Protein AF-A0A7S2HX31-F1 (afdb_monomer_lite)

Organism: NCBI:txid374047

Foldseek 3Di:
DPPPPLFALLLVQLVLDDLCPAQVVVVVVDDDDPPPPPPPPDPPDDDDDDDDDDDPDPDPPPPDPLRAFSHHQLEKEFEDEDPDPPDDAAAWHWEDADDPPPPCPVPPPDDDDDPDPPPPVVVLPPPPPPPPVVVVVVVVPPPPDPDPDDPLRYPVSRVPDGQKMKHLDPVSVPDDPVVSSVVVRHYIYTYDYLLCLQPVGPHDDDDPVSVVSSVVCVVVDSVVSVVVCQQQNRAGSVNATGWMKMAGPVVRDIDTDGRVVSVVVVVCVPDPVSVVVVVVVVVVVVVVVVVVVVVVVVVVVVCCVVV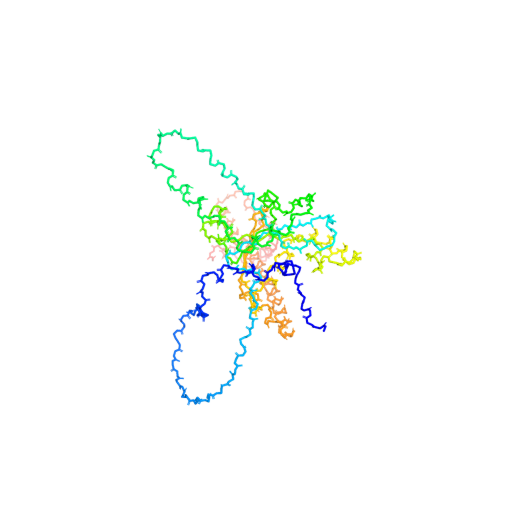VLVVVVLVLVVCVVVVPPPSDCVVVCVVPVVVVVVVVVCVVVPPDDPPVSNPD

Radius of gyration: 36.24 Å; chains: 1; bounding box: 104×67×98 Å

Secondary structure (DSSP, 8-state):
--------HHHHHHHTS-TTTTTHHHHHHT--S---------------------------------PPPSS-TTEEEEEEEE-TT---S---EEE-------------------TTSSTTHHHHHHS-----TTTHHHHTS--S------GGGSHHHHHS--SEEEESSGGGGG--HHHHHHTT-EEEEEEEEHHHHHHS-S-S---HHHHHHHHHHHHH-HHHHHHHHHHHHS--TTS----EEEEETTT--EEEE-HHHHHHHHGGGS-HHHHHHHHHHHHHHHHHHHHHHHHHHHHHHHHHHHHHHHHHHHHHHHHHHTT-TT--HHHHHHHTHHHHHHHHHHHHHT-S-TTTTS--

Structure (mmCIF, N/CA/C/O backbone):
data_AF-A0A7S2HX31-F1
#
_entry.id   AF-A0A7S2HX31-F1
#
loop_
_atom_site.group_PDB
_atom_site.id
_atom_site.type_symbol
_atom_site.label_atom_id
_atom_site.label_alt_id
_atom_site.label_comp_id
_atom_site.label_asym_id
_atom_site.label_entity_id
_atom_site.label_seq_id
_atom_site.pdbx_PDB_ins_code
_atom_site.Cartn_x
_atom_site.Cartn_y
_atom_site.Cartn_z
_atom_site.occupancy
_atom_site.B_iso_or_equiv
_atom_site.auth_seq_id
_atom_site.auth_comp_id
_atom_site.auth_asym_id
_atom_site.auth_atom_id
_atom_site.pdbx_PDB_model_num
ATOM 1 N N . GLU A 1 1 ? 11.327 -3.086 30.729 1.00 47.78 1 GLU A N 1
ATOM 2 C CA . GLU A 1 1 ? 11.143 -1.864 29.913 1.00 47.78 1 GLU A CA 1
ATOM 3 C C . GLU A 1 1 ? 11.807 -1.973 28.530 1.00 47.78 1 GLU A C 1
ATOM 5 O O . GLU A 1 1 ? 11.974 -0.957 27.875 1.00 47.78 1 GLU A O 1
ATOM 10 N N . GLU A 1 2 ? 12.155 -3.176 28.047 1.00 44.97 2 GLU A N 1
ATOM 11 C CA . GLU A 1 2 ? 12.997 -3.339 26.841 1.00 44.97 2 GLU A CA 1
ATOM 12 C C . GLU A 1 2 ? 12.364 -4.195 25.726 1.00 44.97 2 GLU A C 1
ATOM 14 O O . GLU A 1 2 ? 13.037 -4.553 24.769 1.00 44.97 2 GLU A O 1
ATOM 19 N N . GLU A 1 3 ? 11.057 -4.459 25.801 1.00 46.59 3 GLU A N 1
ATOM 20 C CA . GLU A 1 3 ? 10.283 -5.122 24.737 1.00 46.59 3 GLU A CA 1
ATOM 21 C C . GLU A 1 3 ? 8.959 -4.400 24.451 1.00 46.59 3 GLU A C 1
ATOM 23 O O . GLU A 1 3 ? 7.984 -4.998 23.999 1.00 46.59 3 GLU A O 1
ATOM 28 N N . ASP A 1 4 ? 8.935 -3.071 24.604 1.00 50.62 4 ASP A N 1
ATOM 29 C CA . ASP A 1 4 ? 8.041 -2.266 23.766 1.00 50.62 4 ASP A CA 1
ATOM 30 C C . ASP A 1 4 ? 8.602 -2.328 22.339 1.00 50.62 4 ASP A C 1
ATOM 32 O O . ASP A 1 4 ? 9.197 -1.381 21.817 1.00 50.62 4 ASP A O 1
ATOM 36 N N . SER A 1 5 ? 8.479 -3.516 21.732 1.00 55.75 5 SER A N 1
ATOM 37 C CA . SER A 1 5 ? 8.652 -3.724 20.305 1.00 55.75 5 SER A CA 1
ATOM 38 C C . SER A 1 5 ? 7.907 -2.593 19.612 1.00 55.75 5 SER A C 1
ATOM 40 O O . SER A 1 5 ? 6.819 -2.211 20.045 1.00 55.75 5 SER A O 1
ATOM 42 N N . LEU A 1 6 ? 8.559 -1.984 18.624 1.00 72.38 6 LEU A N 1
ATOM 43 C CA . LEU A 1 6 ? 8.089 -0.805 17.903 1.00 72.38 6 LEU A CA 1
ATOM 44 C C . LEU A 1 6 ? 6.714 -1.078 17.275 1.00 72.38 6 LEU A C 1
ATOM 46 O O . LEU A 1 6 ? 6.625 -1.395 16.090 1.00 72.38 6 LEU A O 1
ATOM 50 N N . ARG A 1 7 ? 5.649 -0.957 18.073 1.00 86.44 7 ARG A N 1
ATOM 51 C CA . ARG A 1 7 ? 4.279 -1.101 17.609 1.00 86.44 7 ARG A CA 1
ATOM 52 C C . ARG A 1 7 ? 4.048 -0.021 16.582 1.00 86.44 7 ARG A C 1
ATOM 54 O O . ARG A 1 7 ? 4.386 1.150 16.790 1.00 86.44 7 ARG A O 1
ATOM 61 N N . THR A 1 8 ? 3.498 -0.421 15.449 1.00 91.00 8 THR A N 1
ATOM 62 C CA . THR A 1 8 ? 3.153 0.565 14.432 1.00 91.00 8 THR A CA 1
ATOM 63 C C . THR A 1 8 ? 1.982 1.408 14.930 1.00 91.00 8 THR A C 1
ATOM 65 O O . THR A 1 8 ? 1.180 0.978 15.761 1.00 91.00 8 THR A O 1
ATOM 68 N N . CYS A 1 9 ? 1.859 2.624 14.407 1.00 92.56 9 CYS A N 1
ATOM 69 C CA . CYS A 1 9 ? 0.721 3.483 14.715 1.00 92.56 9 CYS A CA 1
ATOM 70 C C . CYS A 1 9 ? -0.619 2.785 14.431 1.00 92.56 9 CYS A C 1
ATOM 72 O O . CYS A 1 9 ? -1.547 2.856 15.236 1.00 92.56 9 CYS A O 1
ATOM 74 N N . LEU A 1 10 ? -0.709 2.087 13.297 1.00 94.50 10 LEU A N 1
ATOM 75 C CA . LEU A 1 10 ? -1.896 1.330 12.931 1.00 94.50 10 LEU A CA 1
ATOM 76 C C . LEU A 1 10 ? -2.196 0.196 13.917 1.00 94.50 10 LEU A C 1
ATOM 78 O O . LEU A 1 10 ? -3.346 0.019 14.308 1.00 94.50 10 LEU A O 1
ATOM 82 N N . GLU A 1 11 ? -1.176 -0.548 14.336 1.00 93.50 11 GLU A N 1
ATOM 83 C CA . GLU A 1 11 ? -1.319 -1.612 15.330 1.00 93.50 11 GLU A CA 1
ATOM 84 C C . GLU A 1 11 ? -1.870 -1.057 16.649 1.00 93.50 11 GLU A C 1
ATOM 86 O O . GLU A 1 11 ? -2.838 -1.582 17.198 1.00 93.50 11 GLU A O 1
ATOM 91 N N . TYR A 1 12 ? -1.321 0.070 17.107 1.00 92.69 12 TYR A N 1
ATOM 92 C CA . TYR A 1 12 ? -1.805 0.773 18.289 1.00 92.69 12 TYR A CA 1
ATOM 93 C C . TYR A 1 12 ? -3.257 1.247 18.132 1.00 92.69 12 TYR A C 1
ATOM 95 O O . TYR A 1 12 ? -4.073 1.072 19.038 1.00 92.69 12 TYR A O 1
ATOM 103 N N . ALA A 1 13 ? -3.613 1.799 16.968 1.00 94.44 13 ALA A N 1
ATOM 104 C CA . ALA A 1 13 ? -4.979 2.217 16.676 1.00 94.44 13 ALA A CA 1
ATOM 105 C C . ALA A 1 13 ? -5.948 1.025 16.700 1.00 94.44 13 ALA A C 1
ATOM 107 O O . ALA A 1 13 ? -7.006 1.123 17.316 1.00 94.44 13 ALA A O 1
ATOM 108 N N . LEU A 1 14 ? -5.584 -0.116 16.107 1.00 93.44 14 LEU A N 1
ATOM 109 C CA . LEU A 1 14 ? -6.396 -1.339 16.115 1.00 93.44 14 LEU A CA 1
ATOM 110 C C . LEU A 1 14 ? -6.532 -1.946 17.517 1.00 93.44 14 LEU A C 1
ATOM 112 O O . LEU A 1 14 ? -7.595 -2.460 17.863 1.00 93.44 14 LEU A O 1
ATOM 116 N N . GLN A 1 15 ? -5.505 -1.823 18.359 1.00 92.25 15 GLN A N 1
ATOM 117 C CA . GLN A 1 15 ? -5.549 -2.263 19.756 1.00 92.25 15 GLN A CA 1
ATOM 118 C C . GLN A 1 15 ? -6.546 -1.471 20.618 1.00 92.25 15 GLN A C 1
ATOM 120 O O . GLN A 1 15 ? -6.922 -1.942 21.690 1.00 92.25 15 GLN A O 1
ATOM 125 N N . THR A 1 16 ? -7.032 -0.310 20.164 1.00 91.69 16 THR A N 1
ATOM 126 C CA . THR A 1 16 ? -8.118 0.405 20.863 1.00 91.69 16 THR A CA 1
ATOM 127 C C . THR A 1 16 ? -9.463 -0.327 20.791 1.00 91.69 16 THR A C 1
ATOM 129 O O . THR A 1 16 ? -10.353 -0.037 21.588 1.00 91.69 16 THR A O 1
ATOM 132 N N . ARG A 1 17 ? -9.612 -1.298 19.877 1.00 90.81 17 ARG A N 1
ATOM 133 C CA . ARG A 1 17 ? -10.790 -2.168 19.786 1.00 90.81 17 ARG A CA 1
ATOM 134 C C . ARG A 1 17 ? -10.798 -3.184 20.940 1.00 90.81 17 ARG A C 1
ATOM 136 O O . ARG A 1 17 ? -9.758 -3.823 21.152 1.00 90.81 17 ARG A O 1
ATOM 143 N N . PRO A 1 18 ? -11.930 -3.393 21.639 1.00 89.00 18 PRO A N 1
ATOM 144 C CA . PRO A 1 18 ? -12.067 -4.436 22.657 1.00 89.00 18 PRO A CA 1
ATOM 145 C C . PRO A 1 18 ? -11.713 -5.824 22.111 1.00 89.00 18 PRO A C 1
ATOM 147 O O . PRO A 1 18 ? -11.989 -6.126 20.949 1.00 89.00 18 PRO A O 1
ATOM 150 N N . VAL A 1 19 ? -11.095 -6.673 22.933 1.00 86.25 19 VAL A N 1
ATOM 151 C CA . VAL A 1 19 ? -10.610 -8.004 22.518 1.00 86.25 19 VAL A CA 1
ATOM 152 C C . VAL A 1 19 ? -11.768 -8.905 22.080 1.00 86.25 19 VAL A C 1
ATOM 154 O O . VAL A 1 19 ? -11.620 -9.705 21.163 1.00 86.25 19 VAL A O 1
ATOM 157 N N . GLU A 1 20 ? -12.942 -8.736 22.683 1.00 84.19 20 GLU A N 1
ATOM 158 C CA . GLU A 1 20 ? -14.162 -9.488 22.388 1.00 84.19 20 GLU A CA 1
ATOM 159 C C . GLU A 1 20 ? -14.701 -9.202 20.987 1.00 84.19 20 GLU A C 1
ATOM 161 O O . GLU A 1 20 ? -15.348 -10.058 20.384 1.00 84.19 20 GLU A O 1
ATOM 166 N N . GLU A 1 21 ? -14.426 -8.007 20.467 1.00 82.00 21 GLU A N 1
ATOM 167 C CA . GLU A 1 21 ? -14.850 -7.601 19.136 1.00 82.00 21 GLU A CA 1
ATOM 168 C C . GLU A 1 21 ? -13.847 -8.028 18.062 1.00 82.00 21 GLU A C 1
ATOM 170 O O . GLU A 1 21 ? -14.232 -8.138 16.899 1.00 82.00 21 GLU A O 1
ATOM 175 N N . ARG A 1 22 ? -12.579 -8.284 18.412 1.00 83.94 22 ARG A N 1
ATOM 176 C CA . ARG A 1 22 ? -11.527 -8.674 17.458 1.00 83.94 22 ARG A CA 1
ATOM 177 C C . ARG A 1 22 ? -11.775 -10.081 16.927 1.00 83.94 22 ARG A C 1
ATOM 179 O O . ARG A 1 22 ? -11.926 -11.029 17.693 1.00 83.94 22 ARG A O 1
ATOM 186 N N . GLY A 1 23 ? -11.819 -10.225 15.601 1.00 68.88 23 GLY A N 1
ATOM 187 C CA . GLY A 1 23 ? -11.980 -11.532 14.955 1.00 68.88 23 GLY A CA 1
ATOM 188 C C . GLY A 1 23 ? -13.273 -12.271 15.328 1.00 68.88 23 GLY A C 1
ATOM 189 O O . GLY A 1 23 ? -13.347 -13.485 15.139 1.00 68.88 23 GLY A O 1
ATOM 190 N N . ALA A 1 24 ? -14.287 -11.561 15.846 1.00 60.16 24 ALA A N 1
ATOM 191 C CA . ALA A 1 24 ? -15.499 -12.131 16.442 1.00 60.16 24 ALA A CA 1
ATOM 192 C C . ALA A 1 24 ? -16.301 -13.061 15.508 1.00 60.16 24 ALA A C 1
ATOM 194 O O . ALA A 1 24 ? -17.113 -13.853 15.989 1.00 60.16 24 ALA A O 1
ATOM 195 N N . TYR A 1 25 ? -16.045 -13.033 14.196 1.00 52.53 25 TYR A N 1
ATOM 196 C CA . TYR A 1 25 ? -16.616 -13.997 13.256 1.00 52.53 25 TYR A CA 1
ATOM 197 C C . TYR A 1 25 ? -16.213 -15.449 13.588 1.00 52.53 25 TYR A C 1
ATOM 199 O O . TYR A 1 25 ? -17.070 -16.330 13.603 1.00 52.53 25 TYR A O 1
ATOM 207 N N . PHE A 1 26 ? -14.959 -15.704 13.984 1.00 49.59 26 PHE A N 1
ATOM 208 C CA . PHE A 1 26 ? -14.479 -17.070 14.250 1.00 49.59 26 PHE A CA 1
ATOM 209 C C . PHE A 1 26 ? -14.995 -17.661 15.568 1.00 49.59 26 PHE A C 1
ATOM 211 O O . PHE A 1 26 ? -15.186 -18.870 15.664 1.00 49.59 26 PHE A O 1
ATOM 218 N N . ARG A 1 27 ? -15.312 -16.833 16.574 1.00 53.06 27 ARG A N 1
ATOM 219 C CA . ARG A 1 27 ? -15.883 -17.338 17.838 1.00 53.06 27 ARG A CA 1
ATOM 220 C C . ARG A 1 27 ? -17.323 -17.831 17.690 1.00 53.06 27 ARG A C 1
ATOM 222 O O . ARG A 1 27 ? -17.760 -18.650 18.492 1.00 53.06 27 ARG A O 1
ATOM 229 N N . ARG A 1 28 ? -18.079 -17.340 16.699 1.00 48.31 28 ARG A N 1
ATOM 230 C CA . ARG A 1 28 ? -19.519 -17.632 16.577 1.00 48.31 28 ARG A CA 1
ATOM 231 C C . ARG A 1 28 ? -19.822 -18.921 15.812 1.00 48.31 28 ARG A C 1
ATOM 233 O O . ARG A 1 28 ? -20.882 -19.496 16.039 1.00 48.31 28 ARG A O 1
ATOM 240 N N . PHE A 1 29 ? -18.908 -19.375 14.951 1.00 47.94 29 PHE A N 1
ATOM 241 C CA . PHE A 1 29 ? -19.097 -20.587 14.143 1.00 47.94 29 PHE A CA 1
ATOM 242 C C . PHE A 1 29 ? -18.428 -21.847 14.696 1.00 47.94 29 PHE A C 1
ATOM 244 O O . PHE A 1 29 ? -18.655 -22.915 14.147 1.00 47.94 29 PHE A O 1
ATOM 251 N N . GLY A 1 30 ? -17.739 -21.760 15.838 1.00 41.28 30 GLY A N 1
ATOM 252 C CA . GLY A 1 30 ? -17.434 -22.945 16.637 1.00 41.28 30 GLY A CA 1
ATOM 253 C C . GLY A 1 30 ? -16.532 -23.968 15.950 1.00 41.28 30 GLY A C 1
ATOM 254 O O . GLY A 1 30 ? -16.839 -25.152 16.008 1.00 41.28 30 GLY A O 1
ATOM 255 N N . ASP A 1 31 ? -15.411 -23.523 15.387 1.00 42.81 31 ASP A N 1
ATOM 256 C CA . ASP A 1 31 ? -14.231 -24.380 15.234 1.00 42.81 31 ASP A CA 1
ATOM 257 C C . ASP A 1 31 ? -13.429 -24.208 16.542 1.00 42.81 31 ASP A C 1
ATOM 259 O O . ASP A 1 31 ? -12.829 -23.161 16.773 1.00 42.81 31 ASP A O 1
ATOM 263 N N . ALA A 1 32 ? -13.496 -25.076 17.557 1.00 40.97 32 ALA A N 1
ATOM 264 C CA . ALA A 1 32 ? -13.445 -26.536 17.524 1.00 40.97 32 ALA A CA 1
ATOM 265 C C . ALA A 1 32 ? -12.302 -27.007 16.622 1.00 40.97 32 ALA A C 1
ATOM 267 O O . ALA A 1 32 ? -12.469 -27.196 15.427 1.00 40.97 32 ALA A O 1
ATOM 268 N N . SER A 1 33 ? -11.136 -27.188 17.242 1.00 38.72 33 SER A N 1
ATOM 269 C CA . SER A 1 33 ? -9.912 -27.745 16.668 1.00 38.72 33 SER A CA 1
ATOM 270 C C . SER A 1 33 ? -9.335 -26.990 15.472 1.00 38.72 33 SER A C 1
ATOM 272 O O . SER A 1 33 ? -9.838 -27.003 14.355 1.00 38.72 33 SER A O 1
ATOM 274 N N . SER A 1 34 ? -8.161 -26.427 15.709 1.00 40.88 34 SER A N 1
ATOM 275 C CA . SER A 1 34 ? -7.102 -26.299 14.725 1.00 40.88 34 SER A CA 1
ATOM 276 C C . SER A 1 34 ? -6.867 -27.623 13.976 1.00 40.88 34 SER A C 1
ATOM 278 O O . SER A 1 34 ? -5.950 -28.372 14.301 1.00 40.88 34 SER A O 1
ATOM 280 N N . SER A 1 35 ? -7.653 -27.923 12.946 1.00 37.47 35 SER A N 1
ATOM 281 C CA . SER A 1 35 ? -7.100 -28.620 11.794 1.00 37.47 35 SER A CA 1
ATOM 282 C C . SER A 1 35 ? -6.435 -27.541 10.958 1.00 37.47 35 SER A C 1
ATOM 284 O O . SER A 1 35 ? -7.090 -26.818 10.202 1.00 37.47 35 SER A O 1
ATOM 286 N N . SER A 1 36 ? -5.128 -27.393 11.147 1.00 40.69 36 SER A N 1
ATOM 287 C CA . SER A 1 36 ? -4.265 -26.903 10.089 1.00 40.69 36 SER A CA 1
ATOM 288 C C . SER A 1 36 ? -4.536 -27.770 8.860 1.00 40.69 36 SER A C 1
ATOM 290 O O . SER A 1 36 ? -3.977 -28.852 8.720 1.00 40.69 36 SER A O 1
ATOM 292 N N . SER A 1 37 ? -5.423 -27.318 7.978 1.00 40.38 37 SER A N 1
ATOM 293 C CA . SER A 1 37 ? -5.194 -27.542 6.560 1.00 40.38 37 SER A CA 1
ATOM 294 C C . SER A 1 37 ? -3.978 -26.691 6.236 1.00 40.38 37 SER A C 1
ATOM 296 O O . SER A 1 37 ? -4.065 -25.511 5.902 1.00 40.38 37 SER A O 1
ATOM 298 N N . SER A 1 38 ? -2.807 -27.277 6.478 1.00 39.78 38 SER A N 1
ATOM 299 C CA . SER A 1 38 ? -1.724 -27.088 5.547 1.00 39.78 38 SER A CA 1
ATOM 300 C C . SER A 1 38 ? -2.319 -27.408 4.179 1.00 39.78 38 SER A C 1
ATOM 302 O O . SER A 1 38 ? -2.761 -28.528 3.925 1.00 39.78 38 SER A O 1
ATOM 304 N N . ASP A 1 39 ? -2.389 -26.402 3.315 1.00 40.56 39 ASP A N 1
ATOM 305 C CA . ASP A 1 39 ? -2.271 -26.634 1.884 1.00 40.56 39 ASP A CA 1
ATOM 306 C C . ASP A 1 39 ? -0.854 -27.202 1.672 1.00 40.56 39 ASP A C 1
ATOM 308 O O . ASP A 1 39 ? 0.080 -26.508 1.278 1.00 40.56 39 ASP A O 1
ATOM 312 N N . GLU A 1 40 ? -0.667 -28.454 2.092 1.00 39.84 40 GLU A N 1
ATOM 313 C CA . GLU A 1 40 ? 0.415 -29.317 1.664 1.00 39.84 40 GLU A CA 1
ATOM 314 C C . GLU A 1 40 ? 0.093 -29.643 0.211 1.00 39.84 40 GLU A C 1
ATOM 316 O O . GLU A 1 40 ? -0.753 -30.481 -0.099 1.00 39.84 40 GLU A O 1
ATOM 321 N N . GLU A 1 41 ? 0.737 -28.912 -0.698 1.00 41.34 41 GLU A N 1
ATOM 322 C CA . GLU A 1 41 ? 1.059 -29.477 -1.998 1.00 41.34 41 GLU A CA 1
ATOM 323 C C . GLU A 1 41 ? 1.786 -30.803 -1.723 1.00 41.34 41 GLU A C 1
ATOM 325 O O . GLU A 1 41 ? 2.906 -30.810 -1.214 1.00 41.34 41 GLU A O 1
ATOM 330 N N . GLU A 1 42 ? 1.089 -31.916 -1.967 1.00 38.19 42 GLU A N 1
ATOM 331 C CA . GLU A 1 42 ? 1.617 -33.278 -1.889 1.00 38.19 42 GLU A CA 1
ATOM 332 C C . GLU A 1 42 ? 2.860 -33.386 -2.790 1.00 38.19 42 GLU A C 1
ATOM 334 O O . GLU A 1 42 ? 2.759 -33.530 -4.010 1.00 38.19 42 GLU A O 1
ATOM 339 N N . ASP A 1 43 ? 4.044 -33.288 -2.185 1.00 47.12 43 ASP A N 1
ATOM 340 C CA . ASP A 1 43 ? 5.303 -33.731 -2.779 1.00 47.12 43 ASP A CA 1
ATOM 341 C C . ASP A 1 43 ? 5.498 -35.203 -2.387 1.00 47.12 43 ASP A C 1
ATOM 343 O O . ASP A 1 43 ? 5.861 -35.538 -1.255 1.00 47.12 43 ASP A O 1
ATOM 347 N N . ASP A 1 44 ? 5.166 -36.095 -3.321 1.00 52.50 44 ASP A N 1
ATOM 348 C CA . ASP A 1 44 ? 5.331 -37.545 -3.220 1.00 52.50 44 ASP A CA 1
ATOM 349 C C . ASP A 1 44 ? 6.821 -37.909 -3.036 1.00 52.50 44 ASP A C 1
ATOM 351 O O . ASP A 1 44 ? 7.559 -38.116 -4.004 1.00 52.50 44 ASP A O 1
ATOM 355 N N . GLY A 1 45 ? 7.275 -38.009 -1.782 1.00 47.00 45 GLY A N 1
ATOM 356 C CA . GLY A 1 45 ? 8.690 -38.186 -1.437 1.00 47.00 45 GLY A CA 1
ATOM 357 C C . GLY A 1 45 ? 8.980 -39.194 -0.320 1.00 47.00 45 GLY A C 1
ATOM 358 O O . GLY A 1 45 ? 9.410 -38.814 0.759 1.00 47.00 45 GLY A O 1
ATOM 359 N N . GLU A 1 46 ? 8.782 -40.476 -0.628 1.00 47.97 46 GLU A N 1
ATOM 360 C CA . GLU A 1 46 ? 9.511 -41.666 -0.139 1.00 47.97 46 GLU A CA 1
ATOM 361 C C . GLU A 1 46 ? 9.763 -41.870 1.384 1.00 47.97 46 GLU A C 1
ATOM 363 O O . GLU A 1 46 ? 10.666 -41.330 2.023 1.00 47.97 46 GLU A O 1
ATOM 368 N N . ASP A 1 47 ? 8.986 -42.821 1.904 1.00 50.19 47 ASP A N 1
ATOM 369 C CA . ASP A 1 47 ? 9.001 -43.488 3.206 1.00 50.19 47 ASP A CA 1
ATOM 370 C C . ASP A 1 47 ? 10.361 -44.119 3.589 1.00 50.19 47 ASP A C 1
ATOM 372 O O . ASP A 1 47 ? 10.847 -45.042 2.931 1.00 50.19 47 ASP A O 1
ATOM 376 N N . THR A 1 48 ? 10.949 -43.695 4.716 1.00 48.06 48 THR A N 1
ATOM 377 C CA . THR A 1 48 ? 11.886 -44.540 5.479 1.00 48.06 48 THR A CA 1
ATOM 378 C C . THR A 1 48 ? 11.635 -44.444 6.984 1.00 48.06 48 THR A C 1
ATOM 380 O O . THR A 1 48 ? 12.079 -43.530 7.678 1.00 48.06 48 THR A O 1
ATOM 383 N N . GLY A 1 49 ? 10.925 -45.452 7.488 1.00 58.09 49 GLY A N 1
ATOM 384 C CA . GLY A 1 49 ? 10.545 -45.598 8.886 1.00 58.09 49 GLY A CA 1
ATOM 385 C C . GLY A 1 49 ? 11.688 -45.672 9.905 1.00 58.09 49 GLY A C 1
ATOM 386 O O . GLY A 1 49 ? 12.789 -46.178 9.654 1.00 58.09 49 GLY A O 1
ATOM 387 N N . LYS A 1 50 ? 11.367 -45.234 11.128 1.00 48.59 50 LYS A N 1
ATOM 388 C CA . LYS A 1 50 ? 12.103 -45.582 12.345 1.00 48.59 50 LYS A CA 1
ATOM 389 C C . LYS A 1 50 ? 11.204 -45.541 13.581 1.00 48.59 50 LYS A C 1
ATOM 391 O O . LYS A 1 50 ? 10.474 -44.586 13.803 1.00 48.59 50 LYS A O 1
ATOM 396 N N . ASN A 1 51 ? 11.318 -46.621 14.347 1.00 48.19 51 ASN A N 1
ATOM 397 C CA . ASN A 1 51 ? 10.505 -47.025 15.488 1.00 48.19 51 ASN A CA 1
ATOM 398 C C . ASN A 1 51 ? 10.533 -46.077 16.698 1.00 48.19 51 ASN A C 1
ATOM 400 O O . ASN A 1 51 ? 11.599 -45.732 17.206 1.00 48.19 51 ASN A O 1
ATOM 404 N N . ASP A 1 52 ? 9.325 -45.818 17.190 1.00 53.16 52 ASP A N 1
ATOM 405 C CA . ASP A 1 52 ? 8.827 -45.759 18.568 1.00 53.16 52 ASP A CA 1
ATOM 406 C C . ASP A 1 52 ? 9.821 -45.901 19.736 1.00 53.16 52 ASP A C 1
ATOM 408 O O . ASP A 1 52 ? 10.415 -46.954 19.983 1.00 53.16 52 ASP A O 1
ATOM 412 N N . THR A 1 53 ? 9.851 -44.875 20.588 1.00 52.84 53 THR A N 1
ATOM 413 C CA . THR A 1 53 ? 10.003 -45.029 22.043 1.00 52.84 53 THR A CA 1
ATOM 414 C C . THR A 1 53 ? 9.172 -43.936 22.718 1.00 52.84 53 THR A C 1
ATOM 416 O O . THR A 1 53 ? 9.575 -42.780 22.759 1.00 52.84 53 THR A O 1
ATOM 419 N N . ALA A 1 54 ? 7.976 -44.303 23.185 1.00 48.34 54 ALA A N 1
ATOM 420 C CA . ALA A 1 54 ? 7.036 -43.406 23.848 1.00 48.34 54 ALA A CA 1
ATOM 421 C C . ALA A 1 54 ? 7.393 -43.253 25.337 1.00 48.34 54 ALA A C 1
ATOM 423 O O . ALA A 1 54 ? 7.147 -44.154 26.140 1.00 48.34 54 ALA A O 1
ATOM 424 N N . THR A 1 55 ? 7.975 -42.111 25.697 1.00 54.59 55 THR A N 1
ATOM 425 C CA . THR A 1 55 ? 7.953 -41.563 27.059 1.00 54.59 55 THR A CA 1
ATOM 426 C C . THR A 1 55 ? 6.724 -40.670 27.169 1.00 54.59 55 THR A C 1
ATOM 428 O O . THR A 1 55 ? 6.622 -39.664 26.476 1.00 54.59 55 THR A O 1
ATOM 431 N N . VAL A 1 56 ? 5.757 -41.105 27.978 1.00 58.50 56 VAL A N 1
ATOM 432 C CA . VAL A 1 56 ? 4.579 -40.323 28.362 1.00 58.50 56 VAL A CA 1
ATOM 433 C C . VAL A 1 56 ? 5.018 -39.445 29.526 1.00 58.50 56 VAL A C 1
ATOM 435 O O . VAL A 1 56 ? 5.026 -39.899 30.669 1.00 58.50 56 VAL A O 1
ATOM 438 N N . ASP A 1 57 ? 5.473 -38.239 29.209 1.00 61.75 57 ASP A N 1
ATOM 439 C CA . ASP A 1 57 ? 5.638 -37.171 30.186 1.00 61.75 57 ASP A CA 1
ATOM 440 C C . ASP A 1 57 ? 4.323 -36.374 30.188 1.00 61.75 57 ASP A C 1
ATOM 442 O O . ASP A 1 57 ? 3.975 -35.724 29.203 1.00 61.75 57 ASP A O 1
ATOM 446 N N . ASP A 1 58 ? 3.551 -36.513 31.271 1.00 64.44 58 ASP A N 1
ATOM 447 C CA . ASP A 1 58 ? 2.370 -35.698 31.581 1.00 64.44 58 ASP A CA 1
ATOM 448 C C . ASP A 1 58 ? 2.837 -34.274 31.945 1.00 64.44 58 ASP A C 1
ATOM 450 O O . ASP A 1 58 ? 2.817 -33.870 33.110 1.00 64.44 58 ASP A O 1
ATOM 454 N N . ASP A 1 59 ? 3.329 -33.527 30.960 1.00 64.38 59 ASP A N 1
ATOM 455 C CA . ASP A 1 59 ? 3.524 -32.090 31.097 1.00 64.38 59 ASP A CA 1
ATOM 456 C C . ASP A 1 59 ? 2.164 -31.419 30.880 1.00 64.38 59 ASP A C 1
ATOM 458 O O . ASP A 1 59 ? 1.603 -31.452 29.786 1.00 64.38 59 ASP A O 1
ATOM 462 N N . ASP A 1 60 ? 1.615 -30.834 31.951 1.00 70.38 60 ASP A N 1
ATOM 463 C CA . ASP A 1 60 ? 0.462 -29.934 31.912 1.00 70.38 60 ASP A CA 1
ATOM 464 C C . ASP A 1 60 ? 0.774 -28.773 30.945 1.00 70.38 60 ASP A C 1
ATOM 466 O O . ASP A 1 60 ? 1.311 -27.731 31.345 1.00 70.38 60 ASP A O 1
ATOM 470 N N . GLU A 1 61 ? 0.463 -28.962 29.659 1.00 71.56 61 GLU A N 1
ATOM 471 C CA . GLU A 1 61 ? 0.488 -27.928 28.632 1.00 71.56 61 GLU A CA 1
ATOM 472 C C . GLU A 1 61 ? -0.478 -26.830 29.072 1.00 71.56 61 GLU A C 1
ATOM 474 O O . GLU A 1 61 ? -1.697 -26.912 28.916 1.00 71.56 61 GLU A O 1
ATOM 479 N N . LYS A 1 62 ? 0.073 -25.786 29.693 1.00 76.19 62 LYS A N 1
ATOM 480 C CA . LYS A 1 62 ? -0.646 -24.533 29.866 1.00 76.19 62 LYS A CA 1
ATOM 481 C C . LYS A 1 62 ? -0.989 -24.058 28.467 1.00 76.19 62 LYS A C 1
ATOM 483 O O . LYS A 1 62 ? -0.095 -23.615 27.754 1.00 76.19 62 LYS A O 1
ATOM 488 N N . GLU A 1 63 ? -2.261 -24.176 28.098 1.00 80.75 63 GLU A N 1
ATOM 489 C CA . GLU A 1 63 ? -2.808 -23.554 26.901 1.00 80.75 63 GLU A CA 1
ATOM 490 C C . GLU A 1 63 ? -2.383 -22.081 26.924 1.00 80.75 63 GLU A C 1
ATOM 492 O O . GLU A 1 63 ? -2.864 -21.294 27.744 1.00 80.75 63 GLU A O 1
ATOM 497 N N . GLU A 1 64 ? -1.396 -21.724 26.099 1.00 81.56 64 GLU A N 1
ATOM 498 C CA . GLU A 1 64 ? -1.018 -20.331 25.924 1.00 81.56 64 GLU A CA 1
ATOM 499 C C . GLU A 1 64 ? -2.256 -19.608 25.399 1.00 81.56 64 GLU A C 1
ATOM 501 O O . GLU A 1 64 ? -2.823 -19.979 24.369 1.00 81.56 64 GLU A O 1
ATOM 506 N N . GLU A 1 65 ? -2.719 -18.606 26.142 1.00 82.06 65 GLU A N 1
ATOM 507 C CA . GLU A 1 65 ? -3.843 -17.775 25.736 1.00 82.06 65 GLU A CA 1
ATOM 508 C C . GLU A 1 65 ? -3.418 -16.983 24.494 1.00 82.06 65 GLU A C 1
ATOM 510 O O . GLU A 1 65 ? -2.774 -15.939 24.578 1.00 82.06 65 GLU A O 1
ATOM 515 N N . VAL A 1 66 ? -3.709 -17.534 23.314 1.00 81.56 66 VAL A N 1
ATOM 516 C CA . VAL A 1 66 ? -3.369 -16.908 22.038 1.00 81.56 66 VAL A CA 1
ATOM 517 C C . VAL A 1 66 ? -4.303 -15.720 21.819 1.00 81.56 66 VAL A C 1
ATOM 519 O O . VAL A 1 66 ? -5.496 -15.893 21.548 1.00 81.56 66 VAL A O 1
ATOM 522 N N . ASP A 1 67 ? -3.751 -14.510 21.899 1.00 83.00 67 ASP A N 1
ATOM 523 C CA . ASP A 1 67 ? -4.484 -13.280 21.608 1.00 83.00 67 ASP A CA 1
ATOM 524 C C . ASP A 1 67 ? -5.109 -13.336 20.198 1.00 83.00 67 ASP A C 1
ATOM 526 O O . ASP A 1 67 ? -4.437 -13.697 19.222 1.00 83.00 67 ASP A O 1
ATOM 530 N N . PRO A 1 68 ? -6.395 -12.970 20.032 1.00 85.38 68 PRO A N 1
ATOM 531 C CA . PRO A 1 68 ? -7.022 -12.963 18.718 1.00 85.38 68 PRO A CA 1
ATOM 532 C C . PRO A 1 68 ? -6.326 -11.950 17.794 1.00 85.38 68 PRO A C 1
ATOM 534 O O . PRO A 1 68 ? -5.885 -10.888 18.252 1.00 85.38 68 PRO A O 1
ATOM 537 N N . PRO A 1 69 ? -6.256 -12.227 16.477 1.00 88.81 69 PRO A N 1
ATOM 538 C CA . PRO A 1 69 ? -5.618 -11.315 15.538 1.00 88.81 69 PRO A CA 1
ATOM 539 C C . PRO A 1 69 ? -6.332 -9.956 15.535 1.00 88.81 69 PRO A C 1
ATOM 541 O O . PRO A 1 69 ? -7.553 -9.878 15.689 1.00 88.81 69 PRO A O 1
ATOM 544 N N . LEU A 1 70 ? -5.574 -8.877 15.310 1.00 90.44 70 LEU A N 1
ATOM 545 C CA . LEU A 1 70 ? -6.112 -7.507 15.296 1.00 90.44 70 LEU A CA 1
ATOM 546 C C . LEU A 1 70 ? -7.183 -7.293 14.218 1.00 90.44 70 LEU A C 1
ATOM 548 O O . LEU A 1 70 ? -8.079 -6.466 14.397 1.00 90.44 70 LEU A O 1
ATOM 552 N N . LEU A 1 71 ? -7.084 -8.044 13.119 1.00 91.56 71 LEU A N 1
ATOM 553 C CA . LEU A 1 71 ? -8.036 -8.047 12.018 1.00 91.56 71 LEU A CA 1
ATOM 554 C C . LEU A 1 71 ? -8.334 -9.491 11.585 1.00 91.56 71 LEU A C 1
ATOM 556 O O . LEU A 1 71 ? -7.419 -10.293 11.367 1.00 91.56 71 LEU A O 1
ATOM 560 N N . GLY A 1 72 ? -9.617 -9.828 11.472 1.00 89.62 72 GLY A N 1
ATOM 561 C CA . GLY A 1 72 ? -10.078 -11.120 10.962 1.00 89.62 72 GLY A CA 1
ATOM 562 C C . GLY A 1 72 ? -9.921 -11.260 9.442 1.00 89.62 72 GLY A C 1
ATOM 563 O O . GLY A 1 72 ? -9.674 -10.287 8.732 1.00 89.62 72 GLY A O 1
ATOM 564 N N . LYS A 1 73 ? -10.079 -12.491 8.931 1.00 89.94 73 LYS A N 1
ATOM 565 C CA . LYS A 1 73 ? -10.068 -12.766 7.480 1.00 89.94 73 LYS A CA 1
ATOM 566 C C . LYS A 1 73 ? -11.271 -12.130 6.768 1.00 89.94 73 LYS A C 1
ATOM 568 O O . LYS A 1 73 ? -11.113 -11.593 5.678 1.00 89.94 73 LYS A O 1
ATOM 573 N N . ASP A 1 74 ? -12.422 -12.112 7.437 1.00 90.12 74 ASP A N 1
ATOM 574 C CA . ASP A 1 74 ? -13.700 -11.592 6.927 1.00 90.12 74 ASP A CA 1
ATOM 575 C C . ASP A 1 74 ? -13.945 -10.127 7.320 1.00 90.12 74 ASP A C 1
ATOM 577 O O . ASP A 1 74 ? -15.082 -9.696 7.516 1.00 90.12 74 ASP A O 1
ATOM 581 N N . GLU A 1 75 ? -12.871 -9.353 7.488 1.00 93.06 75 GLU A N 1
ATOM 582 C CA . GLU A 1 75 ? -12.952 -7.940 7.843 1.00 93.06 75 GLU A CA 1
ATOM 583 C C . GLU A 1 75 ? -12.305 -7.068 6.757 1.00 93.06 75 GLU A C 1
ATOM 585 O O . GLU A 1 75 ? -11.275 -7.408 6.162 1.00 93.06 75 GLU A O 1
ATOM 590 N N . ILE A 1 76 ? -12.916 -5.912 6.502 1.00 95.31 76 ILE A N 1
ATOM 591 C CA . ILE A 1 76 ? -12.365 -4.856 5.654 1.00 95.31 76 ILE A CA 1
ATOM 592 C C . ILE A 1 76 ? -12.016 -3.677 6.545 1.00 95.31 76 ILE A C 1
ATOM 594 O O . ILE A 1 76 ? -12.882 -3.067 7.168 1.00 95.31 76 ILE A O 1
ATOM 598 N N . LEU A 1 77 ? -10.743 -3.318 6.561 1.00 96.56 77 LEU A N 1
ATOM 599 C CA . LEU A 1 77 ? -10.251 -2.146 7.259 1.00 96.56 77 LEU A CA 1
ATOM 600 C C . LEU A 1 77 ? -10.399 -0.916 6.355 1.00 96.56 77 LEU A C 1
ATOM 602 O O . LEU A 1 77 ? -9.786 -0.840 5.292 1.00 96.56 77 LEU A O 1
ATOM 606 N N . GLN A 1 78 ? -11.196 0.063 6.773 1.00 97.00 78 GLN A N 1
ATOM 607 C CA . GLN A 1 78 ? -11.274 1.378 6.142 1.00 97.00 78 GLN A CA 1
ATOM 608 C C . GLN A 1 78 ? -10.416 2.365 6.916 1.00 97.00 78 GLN A C 1
ATOM 610 O O . GLN A 1 78 ? -10.585 2.541 8.121 1.00 97.00 78 GLN A O 1
ATOM 615 N N . ILE A 1 79 ? -9.508 3.032 6.212 1.00 97.25 79 ILE A N 1
ATOM 616 C CA . ILE A 1 79 ? -8.555 3.956 6.817 1.00 97.25 79 ILE A CA 1
ATOM 617 C C . ILE A 1 79 ? -8.851 5.361 6.328 1.00 97.25 79 ILE A C 1
ATOM 619 O O . ILE A 1 79 ? -8.916 5.622 5.120 1.00 97.25 79 ILE A O 1
ATOM 623 N N . LYS A 1 80 ? -8.971 6.283 7.279 1.00 95.94 80 LYS A N 1
ATOM 624 C CA . LYS A 1 80 ? -9.066 7.712 7.008 1.00 95.94 80 LYS A CA 1
ATOM 625 C C . LYS A 1 80 ? -7.943 8.456 7.704 1.00 95.94 80 LYS A C 1
ATOM 627 O O . LYS A 1 80 ? -7.678 8.256 8.884 1.00 95.94 80 LYS A O 1
ATOM 632 N N . ILE A 1 81 ? -7.277 9.314 6.947 1.00 94.38 81 ILE A N 1
ATOM 633 C CA . ILE A 1 81 ? -6.129 10.085 7.421 1.00 94.38 81 ILE A CA 1
ATOM 634 C C . ILE A 1 81 ? -6.631 11.462 7.839 1.00 94.38 81 ILE A C 1
ATOM 636 O O . ILE A 1 81 ? -7.295 12.143 7.060 1.00 94.38 81 ILE A O 1
ATOM 640 N N . LEU A 1 82 ? -6.340 11.847 9.076 1.00 92.75 82 LEU A N 1
ATOM 641 C CA . LEU A 1 82 ? -6.644 13.165 9.614 1.00 92.75 82 LEU A CA 1
ATOM 642 C C . LEU A 1 82 ? -5.453 14.086 9.339 1.00 92.75 82 LEU A C 1
ATOM 644 O O . LEU A 1 82 ? -4.378 13.909 9.922 1.00 92.75 82 LEU A O 1
ATOM 648 N N . TYR A 1 83 ? -5.664 15.039 8.435 1.00 89.44 83 TYR A N 1
ATOM 649 C CA . TYR A 1 83 ? -4.673 16.023 8.003 1.00 89.44 83 TYR A CA 1
ATOM 650 C C . TYR A 1 83 ? -4.726 17.297 8.854 1.00 89.44 83 TYR A C 1
ATOM 652 O O . TYR A 1 83 ? -5.759 17.634 9.432 1.00 89.44 83 TYR A O 1
ATOM 660 N N . GLY A 1 84 ? -3.617 18.040 8.897 1.00 81.56 84 GLY A N 1
ATOM 661 C CA . GLY A 1 84 ? -3.631 19.446 9.325 1.00 81.56 84 GLY A CA 1
ATOM 662 C C . GLY A 1 84 ? -3.719 19.683 10.835 1.00 81.56 84 GLY A C 1
ATOM 663 O O . GLY A 1 84 ? -4.060 20.784 11.265 1.00 81.56 84 GLY A O 1
ATOM 664 N N . GLY A 1 85 ? -3.408 18.672 11.650 1.00 73.19 85 GLY A N 1
ATOM 665 C CA . GLY A 1 85 ? -3.333 18.825 13.106 1.00 73.19 85 GLY A CA 1
ATOM 666 C C . GLY A 1 85 ? -4.663 19.188 13.773 1.00 73.19 85 GLY A C 1
ATOM 667 O O . GLY A 1 85 ? -4.659 19.679 14.899 1.00 73.19 85 GLY A O 1
ATOM 668 N N . GLU A 1 86 ? -5.797 18.934 13.109 1.00 75.81 86 GLU A N 1
ATOM 669 C CA . GLU A 1 86 ? -7.142 19.196 13.647 1.00 75.81 86 GLU A CA 1
ATOM 670 C C . GLU A 1 86 ? -7.442 18.400 14.921 1.00 75.81 86 GLU A C 1
ATOM 672 O O . GLU A 1 86 ? -8.384 18.706 15.652 1.00 75.81 86 GLU A O 1
ATOM 677 N N . CYS A 1 87 ? -6.625 17.389 15.209 1.00 82.38 87 CYS A N 1
ATOM 678 C CA . CYS A 1 87 ? -6.812 16.520 16.344 1.00 82.38 87 CYS A CA 1
ATOM 679 C C . CYS A 1 87 ? -5.754 16.739 17.431 1.00 82.38 87 CYS A C 1
ATOM 681 O O . CYS A 1 87 ? -4.549 16.647 17.189 1.00 82.38 87 CYS A O 1
ATOM 683 N N . THR A 1 88 ? -6.217 17.025 18.649 1.00 80.06 88 THR A N 1
ATOM 684 C CA . THR A 1 88 ? -5.385 17.185 19.844 1.00 80.06 88 THR A CA 1
ATOM 685 C C . THR A 1 88 ? -5.518 15.951 20.738 1.00 80.06 88 THR A C 1
ATOM 687 O O . THR A 1 88 ? -6.597 15.632 21.229 1.00 80.06 88 THR A O 1
ATOM 690 N N . GLY A 1 89 ? -4.408 15.246 20.967 1.00 84.62 89 GLY A N 1
ATOM 691 C CA . GLY A 1 89 ? -4.382 14.024 21.777 1.00 84.62 89 GLY A CA 1
ATOM 692 C C . GLY A 1 89 ? -4.406 12.751 20.932 1.00 84.62 89 GLY A C 1
ATOM 693 O O . GLY A 1 89 ? -3.834 12.725 19.849 1.00 84.62 89 GLY A O 1
ATOM 694 N N . GLN A 1 90 ? -5.013 11.685 21.458 1.00 86.81 90 GLN A N 1
ATOM 695 C CA . GLN A 1 90 ? -5.031 10.363 20.832 1.00 86.81 90 GLN A CA 1
ATOM 696 C C . GLN A 1 90 ? -6.238 10.216 19.907 1.00 86.81 90 GLN A C 1
ATOM 698 O O . GLN A 1 90 ? -7.378 10.077 20.349 1.00 86.81 90 GLN A O 1
ATOM 703 N N . CYS A 1 91 ? -5.958 10.261 18.615 1.00 91.44 91 CYS A N 1
ATOM 704 C CA . CYS A 1 91 ? -6.958 10.387 17.562 1.00 91.44 91 CYS A CA 1
ATOM 705 C C . CYS A 1 91 ? -6.925 9.219 16.589 1.00 91.44 91 CYS A C 1
ATOM 707 O O . CYS A 1 91 ? -7.891 8.982 15.866 1.00 91.44 91 CYS A O 1
ATOM 709 N N . SER A 1 92 ? -5.817 8.489 16.578 1.00 94.19 92 SER A N 1
ATOM 710 C CA . SER A 1 92 ? -5.646 7.261 15.839 1.00 94.19 92 SER A CA 1
ATOM 711 C C . SER A 1 92 ? -6.288 6.132 16.636 1.00 94.19 92 SER A C 1
ATOM 713 O O . SER A 1 92 ? -5.744 5.679 17.645 1.00 94.19 92 SER A O 1
ATOM 715 N N . ARG A 1 93 ? -7.503 5.744 16.244 1.00 94.50 93 ARG A N 1
ATOM 716 C CA . ARG A 1 93 ? -8.321 4.752 16.953 1.00 94.50 93 ARG A CA 1
ATOM 717 C C . ARG A 1 93 ? -9.351 4.117 16.027 1.00 94.50 93 ARG A C 1
ATOM 719 O O . ARG A 1 93 ? -9.659 4.663 14.964 1.00 94.50 93 ARG A O 1
ATOM 726 N N . VAL A 1 94 ? -9.898 2.987 16.462 1.00 94.31 94 VAL A N 1
ATOM 727 C CA . VAL A 1 94 ? -11.056 2.357 15.823 1.00 94.31 94 VAL A CA 1
ATOM 728 C C . VAL A 1 94 ? -12.325 3.129 16.189 1.00 94.31 94 VAL A C 1
ATOM 730 O O . VAL A 1 94 ? -12.485 3.565 17.330 1.00 94.31 94 VAL A O 1
ATOM 733 N N . HIS A 1 95 ? -13.227 3.298 15.224 1.00 91.69 95 HIS A N 1
ATOM 734 C CA . HIS A 1 95 ? -14.547 3.892 15.426 1.00 91.69 95 HIS A CA 1
ATOM 735 C C . HIS A 1 95 ? -15.641 2.877 15.115 1.00 91.69 95 HIS A C 1
ATOM 737 O O . HIS A 1 95 ? -15.667 2.271 14.040 1.00 91.69 95 HIS A O 1
ATOM 743 N N . THR A 1 96 ? -16.579 2.740 16.046 1.00 85.31 96 THR A N 1
ATOM 744 C CA . THR A 1 96 ? -17.799 1.957 15.855 1.00 85.31 96 THR A CA 1
ATOM 745 C C . THR A 1 96 ? -18.846 2.856 15.213 1.00 85.31 96 THR A C 1
ATOM 747 O O . THR A 1 96 ? -19.327 3.797 15.841 1.00 85.31 96 THR A O 1
ATOM 750 N N . ILE A 1 97 ? -19.194 2.590 13.952 1.00 80.69 97 ILE A N 1
ATOM 751 C CA . ILE A 1 97 ? -20.267 3.328 13.279 1.00 80.69 97 ILE A CA 1
ATOM 752 C C . ILE A 1 97 ? -21.599 2.831 13.827 1.00 80.69 97 ILE A C 1
ATOM 754 O O . ILE A 1 97 ? -21.952 1.660 13.672 1.00 80.69 97 ILE A O 1
ATOM 758 N N . VAL A 1 98 ? -22.361 3.739 14.429 1.00 72.81 98 VAL A N 1
ATOM 759 C CA . VAL A 1 98 ? -23.758 3.478 14.766 1.00 72.81 98 VAL A CA 1
ATOM 760 C C . VAL A 1 98 ? -24.557 3.652 13.483 1.00 72.81 98 VAL A C 1
ATOM 762 O O . VAL A 1 98 ? -24.753 4.775 13.014 1.00 72.81 98 VAL A O 1
ATOM 765 N N . GLN A 1 99 ? -24.992 2.543 12.883 1.00 66.50 99 GLN A N 1
ATOM 766 C CA . GLN A 1 99 ? -25.918 2.627 11.759 1.00 66.50 99 GLN A CA 1
ATOM 767 C C . GLN A 1 99 ? -27.191 3.322 12.252 1.00 66.50 99 GLN A C 1
ATOM 769 O O . GLN A 1 99 ? -27.710 2.941 13.310 1.00 66.50 99 GLN A O 1
ATOM 774 N N . PRO A 1 100 ? -27.703 4.338 11.533 1.00 64.12 100 PRO A N 1
ATOM 775 C CA . PRO A 1 100 ? -29.007 4.879 11.850 1.00 64.12 100 PRO A CA 1
ATOM 776 C C . PRO A 1 100 ? -29.966 3.703 11.751 1.00 64.12 100 PRO A C 1
ATOM 778 O O . PRO A 1 100 ? -30.103 3.109 10.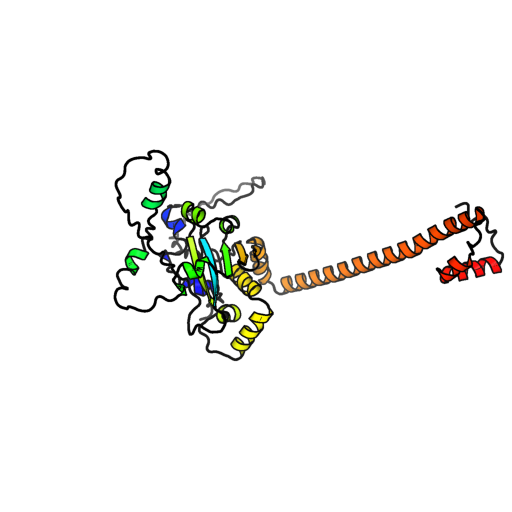681 1.00 64.12 100 PRO A O 1
ATOM 781 N N . SER A 1 101 ? -30.586 3.332 12.874 1.00 60.72 101 SER A N 1
ATOM 782 C CA . SER A 1 101 ? -31.673 2.370 12.858 1.00 60.72 101 SER A CA 1
ATOM 783 C C . SER A 1 101 ? -32.663 2.925 11.853 1.00 60.72 101 SER A C 1
ATOM 785 O O . SER A 1 101 ? -33.281 3.968 12.075 1.00 60.72 101 SER A O 1
ATOM 787 N N . SER A 1 102 ? -32.726 2.309 10.671 1.00 53.22 102 SER A N 1
ATOM 788 C CA . SER A 1 102 ? -33.736 2.668 9.701 1.00 53.22 102 SER A CA 1
ATOM 789 C C . SER A 1 102 ? -35.024 2.454 10.460 1.00 53.22 102 SER A C 1
ATOM 791 O O . SER A 1 102 ? -35.348 1.311 10.787 1.00 53.22 102 SER A O 1
ATOM 793 N N . ASN A 1 103 ? -35.688 3.543 10.846 1.00 47.50 103 ASN A N 1
ATOM 794 C CA . ASN A 1 103 ? -37.018 3.482 11.403 1.00 47.50 103 ASN A CA 1
ATOM 795 C C . ASN A 1 103 ? -37.846 2.842 10.295 1.00 47.50 103 ASN A C 1
ATOM 797 O O . ASN A 1 103 ? -38.352 3.534 9.406 1.00 47.50 103 ASN A O 1
ATOM 801 N N . LEU A 1 104 ? -37.932 1.507 10.322 1.00 48.97 104 LEU A N 1
ATOM 802 C CA . LEU A 1 104 ? -38.954 0.716 9.672 1.00 48.97 104 LEU A CA 1
ATOM 803 C C . LEU A 1 104 ? -40.237 1.147 10.365 1.00 48.97 104 LEU A C 1
ATOM 805 O O . LEU A 1 104 ? -40.799 0.488 11.236 1.00 48.97 104 LEU A O 1
ATOM 809 N N . THR A 1 105 ? -40.676 2.338 9.992 1.00 46.31 105 THR A N 1
ATOM 810 C CA . THR A 1 105 ? -42.036 2.773 10.157 1.00 46.31 105 THR A CA 1
ATOM 811 C C . THR A 1 105 ? -42.760 1.907 9.150 1.00 46.31 105 THR A C 1
ATOM 813 O O . THR A 1 105 ? -42.919 2.263 7.986 1.00 46.31 105 THR A O 1
ATOM 816 N N . THR A 1 106 ? -43.091 0.694 9.585 1.00 48.38 106 THR A N 1
ATOM 817 C CA . THR A 1 106 ? -44.072 -0.162 8.948 1.00 48.38 106 THR A CA 1
ATOM 818 C C . THR A 1 106 ? -45.3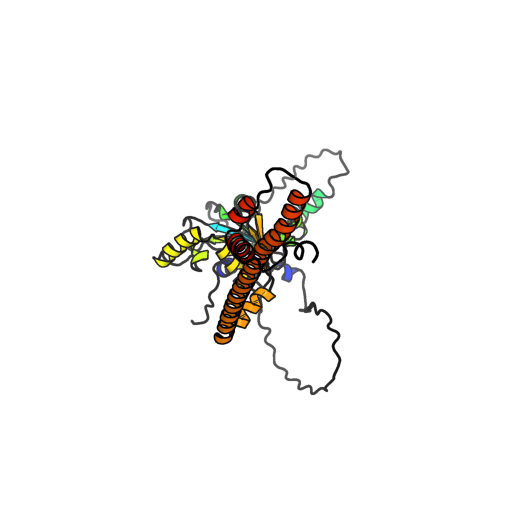73 0.616 9.031 1.00 48.38 106 THR A C 1
ATOM 820 O O . THR A 1 106 ? -46.171 0.442 9.948 1.00 48.38 106 THR A O 1
ATOM 823 N N . SER A 1 107 ? -45.551 1.567 8.116 1.00 50.19 107 SER A N 1
ATOM 824 C CA . SER A 1 107 ? -46.843 2.144 7.823 1.00 50.19 107 SER A CA 1
ATOM 825 C C . SER A 1 107 ? -47.655 0.997 7.250 1.00 50.19 107 SER A C 1
ATOM 827 O O . SER A 1 107 ? -47.596 0.697 6.059 1.00 50.19 107 SER A O 1
ATOM 829 N N . SER A 1 108 ? -48.356 0.303 8.138 1.00 51.12 108 SER A N 1
ATOM 830 C CA . SER A 1 108 ? -49.433 -0.618 7.833 1.00 51.12 108 SER A CA 1
ATOM 831 C C . SER A 1 108 ? -50.578 0.161 7.177 1.00 51.12 108 SER A C 1
ATOM 833 O O . SER A 1 108 ? -51.651 0.318 7.750 1.00 51.12 108 SER A O 1
ATOM 835 N N . SER A 1 109 ? -50.365 0.685 5.965 1.00 47.69 109 SER A N 1
ATOM 836 C CA . SER A 1 109 ? -51.471 1.026 5.080 1.00 47.69 109 SER A CA 1
ATOM 837 C C . SER A 1 109 ? -51.921 -0.276 4.435 1.00 47.69 109 SER A C 1
ATOM 839 O O . SER A 1 109 ? -51.353 -0.752 3.453 1.00 47.69 109 SER A O 1
ATOM 841 N N . SER A 1 110 ? -52.907 -0.887 5.073 1.00 54.41 110 SER A N 1
ATOM 842 C CA . SER A 1 110 ? -53.757 -1.911 4.494 1.00 54.41 110 SER A CA 1
ATOM 843 C C . SER A 1 110 ? -54.340 -1.403 3.175 1.00 54.41 110 SER A C 1
ATOM 845 O O . SER A 1 110 ? -55.290 -0.631 3.201 1.00 54.41 110 SER A O 1
ATOM 847 N N . ASP A 1 111 ? -53.782 -1.837 2.050 1.00 48.84 111 ASP A N 1
ATOM 848 C CA . ASP A 1 111 ? -54.552 -2.000 0.822 1.00 48.84 111 ASP A CA 1
ATOM 849 C C . ASP A 1 111 ? -54.048 -3.239 0.077 1.00 48.84 111 ASP A C 1
ATOM 851 O O . ASP A 1 111 ? -52.919 -3.337 -0.407 1.00 48.84 111 ASP A O 1
ATOM 855 N N . GLU A 1 112 ? -54.911 -4.248 0.090 1.00 55.62 112 GLU A N 1
ATOM 856 C CA . GLU A 1 112 ? -54.751 -5.528 -0.572 1.00 55.62 112 GLU A CA 1
ATOM 857 C C . GLU A 1 112 ? -54.821 -5.336 -2.089 1.00 55.62 112 GLU A C 1
ATOM 859 O O . GLU A 1 112 ? -55.913 -5.147 -2.609 1.00 55.62 112 GLU A O 1
ATOM 864 N N . THR A 1 113 ? -53.703 -5.418 -2.821 1.00 52.47 113 THR A N 1
ATOM 865 C CA . THR A 1 113 ? -53.614 -6.078 -4.150 1.00 52.47 113 THR A CA 1
ATOM 866 C C . THR A 1 113 ? -52.221 -5.926 -4.773 1.00 52.47 113 THR A C 1
ATOM 868 O O . THR A 1 113 ? -52.013 -5.089 -5.634 1.00 52.47 113 THR A O 1
ATOM 871 N N . GLU A 1 114 ? -51.261 -6.777 -4.393 1.00 50.41 114 GLU A N 1
ATOM 872 C CA . GLU A 1 114 ? -50.204 -7.263 -5.309 1.00 50.41 114 GLU A CA 1
ATOM 873 C C . GLU A 1 114 ? -49.404 -8.407 -4.654 1.00 50.41 114 GLU A C 1
ATOM 875 O O . GLU A 1 114 ? -48.278 -8.275 -4.176 1.00 50.41 114 GLU A O 1
ATOM 880 N N . LYS A 1 115 ? -50.024 -9.591 -4.606 1.00 53.28 115 LYS A N 1
ATOM 881 C CA . LYS A 1 115 ? -49.363 -10.841 -4.209 1.00 53.28 115 LYS A CA 1
ATOM 882 C C . LYS A 1 115 ? -48.425 -11.286 -5.335 1.00 53.28 115 LYS A C 1
ATOM 884 O O . LYS A 1 115 ? -48.887 -11.864 -6.312 1.00 53.28 115 LYS A O 1
ATOM 889 N N . GLY A 1 116 ? -47.118 -11.054 -5.202 1.00 49.84 116 GLY A N 1
ATOM 890 C CA . GLY A 1 116 ? -46.156 -11.744 -6.073 1.00 49.84 116 GLY A CA 1
ATOM 891 C C . GLY A 1 116 ? -44.683 -11.348 -5.994 1.00 49.84 116 GLY A C 1
ATOM 892 O O . GLY A 1 116 ? -43.846 -12.162 -6.364 1.00 49.84 116 GLY A O 1
ATOM 893 N N . LYS A 1 117 ? -44.328 -10.147 -5.517 1.00 48.34 117 LYS A N 1
ATOM 894 C CA . LYS A 1 117 ? -42.917 -9.691 -5.508 1.00 48.34 117 LYS A CA 1
ATOM 895 C C . LYS A 1 117 ? -42.360 -9.242 -4.156 1.00 48.34 117 LYS A C 1
ATOM 897 O O . LYS A 1 117 ? -41.170 -8.966 -4.063 1.00 48.34 117 LYS A O 1
ATOM 902 N N . GLN A 1 118 ? -43.172 -9.209 -3.101 1.00 48.84 118 GLN A N 1
ATOM 903 C CA . GLN A 1 118 ? -42.752 -8.691 -1.790 1.00 48.84 118 GLN A CA 1
ATOM 904 C C . GLN A 1 118 ? -42.080 -9.719 -0.865 1.00 48.84 118 GLN A C 1
ATOM 906 O O . GLN A 1 118 ? -41.548 -9.335 0.169 1.00 48.84 118 GLN A O 1
ATOM 911 N N . THR A 1 119 ? -42.034 -11.005 -1.220 1.00 49.09 119 THR A N 1
ATOM 912 C CA . THR A 1 119 ? -41.626 -12.056 -0.268 1.00 49.09 119 THR A CA 1
ATOM 913 C C . THR A 1 119 ? -40.111 -12.199 -0.078 1.00 49.09 119 THR A C 1
ATOM 915 O O . THR A 1 119 ? -39.692 -12.776 0.917 1.00 49.09 119 THR A O 1
ATOM 918 N N . LEU A 1 120 ? -39.270 -11.658 -0.972 1.00 48.03 120 LEU A N 1
ATOM 919 C CA . LEU A 1 120 ? -37.808 -11.736 -0.801 1.00 48.03 120 LEU A CA 1
ATOM 920 C C . LEU A 1 120 ? -37.228 -10.525 -0.051 1.00 48.03 120 LEU A C 1
ATOM 922 O O . LEU A 1 120 ? -36.276 -10.660 0.709 1.00 48.03 120 LEU A O 1
ATOM 926 N N . GLN A 1 121 ? -37.812 -9.338 -0.238 1.00 43.44 121 GLN A N 1
ATOM 927 C CA . GLN A 1 121 ? -37.282 -8.098 0.336 1.00 43.44 121 GLN A CA 1
ATOM 928 C C . GLN A 1 121 ? -37.590 -7.972 1.839 1.00 43.44 121 GLN A C 1
ATOM 930 O O . GLN A 1 121 ? -36.785 -7.406 2.577 1.00 43.44 121 GLN A O 1
ATOM 935 N N . SER A 1 122 ? -38.723 -8.523 2.296 1.00 44.59 122 SER A N 1
ATOM 936 C CA . SER A 1 122 ? -39.126 -8.498 3.709 1.00 44.59 122 SER A CA 1
ATOM 937 C C . SER A 1 122 ? -38.404 -9.544 4.563 1.00 44.59 122 SER A C 1
ATOM 939 O O . SER A 1 122 ? -38.164 -9.293 5.736 1.00 44.59 122 SER A O 1
ATOM 941 N N . TYR A 1 123 ? -37.998 -10.685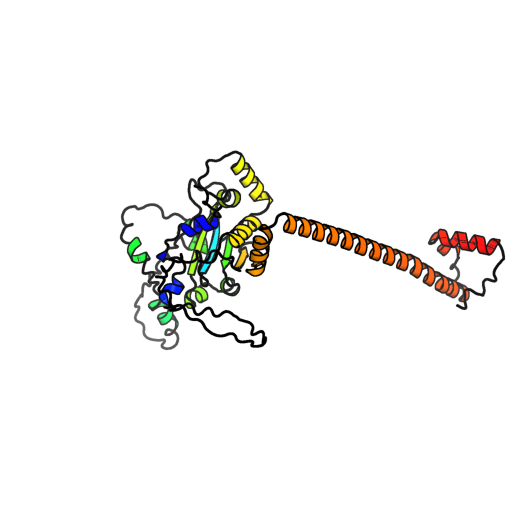 3.991 1.00 42.47 123 TYR A N 1
ATOM 942 C CA . TYR A 1 123 ? -37.214 -11.693 4.720 1.00 42.47 123 TYR A CA 1
ATOM 943 C C . TYR A 1 123 ? -35.773 -11.230 4.986 1.00 42.47 123 TYR A C 1
ATOM 945 O O . TYR A 1 123 ? -35.236 -11.471 6.060 1.00 42.47 123 TYR A O 1
ATOM 953 N N . ILE A 1 124 ? -35.166 -10.484 4.056 1.00 46.91 124 ILE A N 1
ATOM 954 C CA . ILE A 1 124 ? -33.801 -9.954 4.228 1.00 46.91 124 ILE A CA 1
ATOM 955 C C . ILE A 1 124 ? -33.760 -8.808 5.258 1.00 46.91 124 ILE A C 1
ATOM 957 O O . ILE A 1 124 ? -32.755 -8.628 5.936 1.00 46.91 124 ILE A O 1
ATOM 961 N N . THR A 1 125 ? -34.847 -8.044 5.419 1.00 43.44 125 THR A N 1
ATOM 962 C CA . THR A 1 125 ? -34.877 -6.875 6.322 1.00 43.44 125 THR A CA 1
ATOM 963 C C . THR A 1 125 ? -35.309 -7.184 7.755 1.00 43.44 125 THR A C 1
ATOM 965 O O . THR A 1 125 ? -35.011 -6.383 8.637 1.00 43.44 125 THR A O 1
ATOM 968 N N . GLN A 1 126 ? -35.979 -8.311 8.020 1.00 38.97 126 GLN A N 1
ATOM 969 C CA . GLN A 1 126 ? -36.521 -8.599 9.357 1.00 38.97 126 GLN A CA 1
ATOM 970 C C . GLN A 1 126 ? -35.655 -9.537 10.214 1.00 38.97 126 GLN A C 1
ATOM 972 O O . GLN A 1 126 ? -35.807 -9.530 11.432 1.00 38.97 126 GLN A O 1
ATOM 977 N N . GLU A 1 127 ? -34.726 -10.293 9.620 1.00 36.41 127 GLU A N 1
ATOM 978 C CA . GLU A 1 127 ? -33.909 -11.282 10.352 1.00 36.41 127 GLU A CA 1
ATOM 979 C C . GLU A 1 127 ? -32.440 -10.872 10.558 1.00 36.41 127 GLU A C 1
ATOM 981 O O . GLU A 1 127 ? -31.748 -11.459 11.383 1.00 36.41 127 GLU A O 1
ATOM 986 N N . TRP A 1 128 ? -31.976 -9.810 9.892 1.00 39.66 128 TRP A N 1
ATOM 987 C CA . TRP A 1 128 ? -30.604 -9.289 10.016 1.00 39.66 128 TRP A CA 1
ATOM 988 C C . TRP A 1 128 ? -30.561 -7.977 10.802 1.00 39.66 128 TRP A C 1
ATOM 990 O O . TRP A 1 128 ? -29.755 -7.088 10.529 1.00 39.66 128 TRP A O 1
ATOM 1000 N N . SER A 1 129 ? -31.438 -7.849 11.804 1.00 36.91 129 SER A N 1
ATOM 1001 C CA . SER A 1 129 ? -31.194 -6.909 12.895 1.00 36.91 129 SER A CA 1
ATOM 1002 C C . SER A 1 129 ? -29.881 -7.336 13.531 1.00 36.91 129 SER A C 1
ATOM 1004 O O . SER A 1 129 ? -29.826 -8.378 14.180 1.00 36.91 129 SER A O 1
ATOM 1006 N N . TYR A 1 130 ? -28.822 -6.572 13.270 1.00 42.03 130 TYR A N 1
ATOM 1007 C CA . TYR A 1 130 ? -27.501 -6.711 13.862 1.00 42.03 130 TYR A CA 1
ATOM 1008 C C . TYR A 1 130 ? -27.606 -6.871 15.385 1.00 42.03 130 TYR A C 1
ATOM 1010 O O . TYR A 1 130 ? -27.503 -5.907 16.136 1.00 42.03 130 TYR A O 1
ATOM 1018 N N . HIS A 1 131 ? -27.768 -8.100 15.872 1.00 37.91 131 HIS A N 1
ATOM 1019 C CA . HIS A 1 131 ? -27.369 -8.436 17.225 1.00 37.91 131 HIS A CA 1
ATOM 1020 C C . HIS A 1 131 ? -25.848 -8.493 17.193 1.00 37.91 131 HIS A C 1
ATOM 1022 O O . HIS A 1 131 ? -25.244 -9.540 16.940 1.00 37.91 131 HIS A O 1
ATOM 1028 N N . ASN A 1 132 ? -25.253 -7.322 17.403 1.00 43.12 132 ASN A N 1
ATOM 1029 C CA . ASN A 1 132 ? -23.967 -7.178 18.054 1.00 43.12 132 ASN A CA 1
ATOM 1030 C C . ASN A 1 132 ? -24.254 -7.357 19.556 1.00 43.12 132 ASN A C 1
ATOM 1032 O O . ASN A 1 132 ? -24.645 -6.387 20.207 1.00 43.12 132 ASN A O 1
ATOM 1036 N N . PRO A 1 133 ? -24.123 -8.565 20.138 1.00 43.12 133 PRO A N 1
ATOM 1037 C CA . PRO A 1 133 ? -24.468 -8.791 21.544 1.00 43.12 133 PRO A CA 1
ATOM 1038 C C . PRO A 1 133 ? -23.581 -7.997 22.527 1.00 43.12 133 PRO A C 1
ATOM 1040 O O . PRO A 1 133 ? -23.875 -7.974 23.716 1.00 43.12 133 PRO A O 1
ATOM 1043 N N . GLY A 1 134 ? -22.531 -7.314 22.047 1.00 43.28 134 GLY A N 1
ATOM 1044 C CA . GLY A 1 134 ? -21.737 -6.356 22.827 1.00 43.28 134 GLY A CA 1
ATOM 1045 C C . GLY A 1 134 ? -22.242 -4.903 22.804 1.00 43.28 134 GLY A C 1
ATOM 1046 O O . GLY A 1 134 ? -21.906 -4.136 23.702 1.00 43.28 134 GLY A O 1
ATOM 1047 N N . LEU A 1 135 ? -23.075 -4.506 21.831 1.00 42.16 135 LEU A N 1
ATOM 1048 C CA . LEU A 1 135 ? -23.518 -3.108 21.682 1.00 42.16 135 LEU A CA 1
ATOM 1049 C C . LEU A 1 135 ? -24.689 -2.761 22.618 1.00 42.16 135 LEU A C 1
ATOM 1051 O O . LEU A 1 135 ? -24.778 -1.634 23.110 1.00 42.16 135 LEU A O 1
ATOM 1055 N N . ASP A 1 136 ? -25.538 -3.745 22.934 1.00 41.94 136 ASP A N 1
ATOM 1056 C CA . ASP A 1 136 ? -26.675 -3.573 23.851 1.00 41.94 136 ASP A CA 1
ATOM 1057 C C . ASP A 1 136 ? -26.214 -3.200 25.273 1.00 41.94 136 ASP A C 1
ATOM 1059 O O . ASP A 1 136 ? -26.894 -2.455 25.981 1.00 41.94 136 ASP A O 1
ATOM 1063 N N . HIS A 1 137 ? -25.014 -3.640 25.672 1.00 46.31 137 HIS A N 1
ATOM 1064 C CA . HIS A 1 137 ? -24.439 -3.332 26.982 1.00 46.31 137 HIS A CA 1
ATOM 1065 C C . HIS A 1 137 ? -23.810 -1.928 27.064 1.00 46.31 137 HIS A C 1
ATOM 1067 O O . HIS A 1 137 ? -23.669 -1.386 28.162 1.00 46.31 137 HIS A O 1
ATOM 1073 N N . TYR A 1 138 ? -23.461 -1.319 25.924 1.00 43.44 138 TYR A N 1
ATOM 1074 C CA . TYR A 1 138 ? -22.837 0.009 25.865 1.00 43.44 138 TYR A CA 1
ATOM 1075 C C . TYR A 1 138 ? -23.873 1.135 25.751 1.00 43.44 138 TYR A C 1
ATOM 1077 O O . TYR A 1 138 ? -23.741 2.177 26.393 1.00 43.44 138 TYR A O 1
ATOM 1085 N N . LEU A 1 139 ? -24.961 0.908 25.006 1.00 44.56 139 LEU A N 1
ATOM 1086 C CA . LEU A 1 139 ? -26.016 1.909 24.808 1.00 44.56 139 LEU A CA 1
ATOM 1087 C C . LEU A 1 139 ? -26.800 2.236 26.088 1.00 44.56 139 LEU A C 1
ATOM 1089 O O . LEU A 1 139 ? -27.385 3.314 26.191 1.00 44.56 139 LEU A O 1
ATOM 1093 N N . GLN A 1 140 ? -26.785 1.352 27.089 1.00 46.06 140 GLN A N 1
ATOM 1094 C CA . GLN A 1 140 ? -27.550 1.547 28.322 1.00 46.06 140 GLN A CA 1
ATOM 1095 C C . GLN A 1 140 ? -26.851 2.425 29.374 1.00 46.06 140 GLN A C 1
ATOM 1097 O O . GLN A 1 140 ? -27.496 2.818 30.342 1.00 46.06 140 GLN A O 1
ATOM 1102 N N . ASN A 1 141 ? -25.575 2.785 29.177 1.00 45.00 141 ASN A N 1
ATOM 1103 C CA . ASN A 1 141 ? -24.813 3.600 30.136 1.00 45.00 141 ASN A CA 1
ATOM 1104 C C . ASN A 1 141 ? -24.417 4.995 29.610 1.00 45.00 141 ASN A C 1
ATOM 1106 O O . ASN A 1 141 ? -23.778 5.765 30.323 1.00 45.00 141 ASN A O 1
ATOM 1110 N N . SER A 1 142 ? -24.805 5.351 28.380 1.00 47.28 142 SER A N 1
ATOM 1111 C CA . SER A 1 142 ? -24.476 6.647 27.751 1.00 47.28 142 SER A CA 1
ATOM 1112 C C . SER A 1 142 ? -25.620 7.670 27.785 1.00 47.28 142 SER A C 1
ATOM 1114 O O . SER A 1 142 ? -25.501 8.767 27.239 1.00 47.28 142 SER A O 1
ATOM 1116 N N . SER A 1 143 ? -26.736 7.360 28.447 1.00 43.28 143 SER A N 1
ATOM 1117 C CA . SER A 1 143 ? -27.911 8.231 28.529 1.00 43.28 143 SER A CA 1
ATOM 1118 C C . SER A 1 143 ? -27.761 9.346 29.574 1.00 43.28 143 SER A C 1
ATOM 1120 O O . SER A 1 143 ? -28.601 9.476 30.459 1.00 43.28 143 SER A O 1
ATOM 1122 N N . SER A 1 144 ? -26.702 10.158 29.498 1.00 44.34 144 SER A N 1
ATOM 1123 C CA . SER A 1 144 ? -26.635 11.440 30.220 1.00 44.34 144 SER A CA 1
ATOM 1124 C C . SER A 1 144 ? -25.508 12.367 29.747 1.00 44.34 144 SER A C 1
ATOM 1126 O O . SER A 1 144 ? -24.744 12.876 30.560 1.00 44.34 144 SER A O 1
ATOM 1128 N N . SER A 1 145 ? -25.413 12.654 28.451 1.00 46.22 145 SER A N 1
ATOM 1129 C CA . SER A 1 145 ? -24.951 13.974 27.998 1.00 46.22 145 SER A CA 1
ATOM 1130 C C . SER A 1 145 ? -25.306 14.177 26.534 1.00 46.22 145 SER A C 1
ATOM 1132 O O . SER A 1 145 ? -24.849 13.448 25.663 1.00 46.22 145 SER A O 1
ATOM 1134 N N . SER A 1 146 ? -26.109 15.200 26.264 1.00 46.53 146 SER A N 1
ATOM 1135 C CA . SER A 1 146 ? -26.398 15.755 24.943 1.00 46.53 146 SER A CA 1
ATOM 1136 C C . SER A 1 146 ? -25.152 16.428 24.346 1.00 46.53 146 SER A C 1
ATOM 1138 O O . SER A 1 146 ? -25.115 17.645 24.161 1.00 46.53 146 SER A O 1
ATOM 1140 N N . SER A 1 147 ? -24.093 15.656 24.126 1.00 49.59 147 SER A N 1
ATOM 1141 C CA . SER A 1 147 ? -22.863 16.085 23.472 1.00 49.59 147 SER A CA 1
ATOM 1142 C C . SER A 1 147 ? -22.960 15.744 21.994 1.00 49.59 147 SER A C 1
ATOM 1144 O O . SER A 1 147 ? -23.222 14.598 21.642 1.00 49.59 147 SER A O 1
ATOM 1146 N N . SER A 1 148 ? -22.770 16.754 21.147 1.00 58.25 148 SER A N 1
ATOM 1147 C CA . SER A 1 148 ? -22.613 16.646 19.696 1.00 58.25 148 SER A CA 1
ATOM 1148 C C . SER A 1 148 ? -21.841 15.379 19.311 1.00 58.25 148 SER A C 1
ATOM 1150 O O . SER A 1 148 ? -20.643 15.296 19.590 1.00 58.25 148 SER A O 1
ATOM 1152 N N . SER A 1 149 ? -22.519 14.406 18.699 1.00 66.56 149 SER A N 1
ATOM 1153 C CA . SER A 1 149 ? -21.876 13.222 18.128 1.00 66.56 149 SER A CA 1
ATOM 1154 C C . SER A 1 149 ? -20.760 13.687 17.203 1.00 66.56 149 SER A C 1
ATOM 1156 O O . SER A 1 149 ? -20.997 14.527 16.326 1.00 66.56 149 SER A O 1
ATOM 1158 N N . SER A 1 150 ? -19.539 13.209 17.437 1.00 80.88 150 SER A N 1
ATOM 1159 C CA . SER A 1 150 ? -18.410 13.603 16.605 1.00 80.88 150 SER A CA 1
ATOM 1160 C C . SER A 1 150 ? -18.707 13.197 15.152 1.00 80.88 150 SER A C 1
ATOM 1162 O O . SER A 1 150 ? -19.271 12.125 14.921 1.00 80.88 150 SER A O 1
ATOM 1164 N N . PRO A 1 151 ? -18.364 14.019 14.144 1.00 83.69 151 PRO A N 1
ATOM 1165 C CA . PRO A 1 151 ? -18.616 13.676 12.742 1.00 83.69 151 PRO A CA 1
ATOM 1166 C C . PRO A 1 151 ? -17.902 12.383 12.310 1.00 83.69 151 PRO A C 1
ATOM 1168 O O . PRO A 1 151 ? -18.242 11.819 11.281 1.00 83.69 151 PRO A O 1
ATOM 1171 N N . LEU A 1 152 ? -16.936 11.901 13.099 1.00 85.44 152 LEU A N 1
ATOM 1172 C CA . LEU A 1 152 ? -16.205 10.655 12.874 1.00 85.44 152 LEU A CA 1
ATOM 1173 C C . LEU A 1 152 ? -17.048 9.398 13.142 1.00 85.44 152 LEU A C 1
ATOM 1175 O O . LEU A 1 152 ? -16.675 8.321 12.691 1.00 85.44 152 LEU A O 1
ATOM 1179 N N . GLU A 1 153 ? -18.161 9.510 13.865 1.00 86.00 153 GLU A N 1
ATOM 1180 C CA . GLU A 1 153 ? -19.011 8.369 14.239 1.00 86.00 153 GLU A CA 1
ATOM 1181 C C . GLU A 1 153 ? -20.199 8.167 13.285 1.00 86.00 153 GLU A C 1
ATOM 1183 O O . GLU A 1 153 ? -20.940 7.191 13.409 1.00 86.00 153 GLU A O 1
ATOM 1188 N N . THR A 1 154 ? -20.395 9.070 12.317 1.00 86.19 154 THR A N 1
ATOM 1189 C CA . THR A 1 154 ? -21.528 9.008 11.389 1.00 86.19 154 THR A CA 1
ATOM 1190 C C . THR A 1 154 ? -21.203 8.171 10.152 1.00 86.19 154 THR A C 1
ATOM 1192 O O . THR A 1 154 ? -20.118 8.259 9.579 1.00 86.19 154 THR A O 1
ATOM 1195 N N . GLU A 1 155 ? -22.167 7.368 9.692 1.00 86.44 155 GLU A N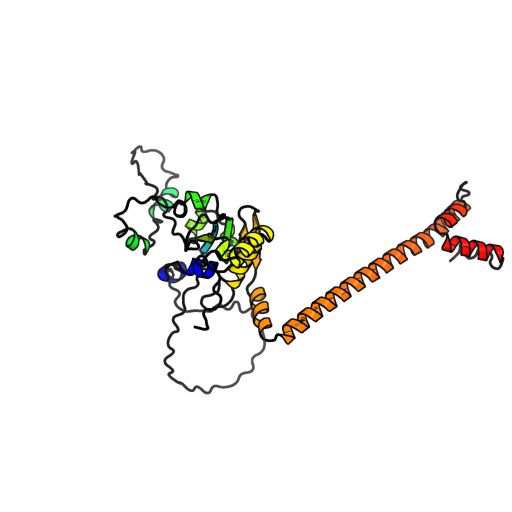 1
ATOM 1196 C CA . GLU A 1 155 ? -22.006 6.533 8.490 1.00 86.44 155 GLU A CA 1
ATOM 1197 C C . GLU A 1 155 ? -21.695 7.371 7.240 1.00 86.44 155 GLU A C 1
ATOM 1199 O O . GLU A 1 155 ? -20.845 7.001 6.433 1.00 86.44 155 GLU A O 1
ATOM 1204 N N . GLU A 1 156 ? -22.344 8.530 7.103 1.00 88.69 156 GLU A N 1
ATOM 1205 C CA . GLU A 1 156 ? -22.175 9.440 5.964 1.00 88.69 156 GLU A CA 1
ATOM 1206 C C . GLU A 1 156 ? -20.716 9.892 5.798 1.00 88.69 156 GLU A C 1
ATOM 1208 O O . GLU A 1 156 ? -20.196 9.940 4.684 1.00 88.69 156 GLU A O 1
ATOM 1213 N N . TYR A 1 157 ? -20.007 10.115 6.908 1.00 90.44 157 TYR A N 1
ATOM 1214 C CA . TYR A 1 157 ? -18.601 10.507 6.882 1.00 90.44 157 TYR A CA 1
ATOM 1215 C C . TYR A 1 157 ? -17.678 9.419 6.308 1.00 90.44 157 TYR A C 1
ATOM 1217 O O . TYR A 1 157 ? -16.687 9.735 5.642 1.00 90.44 157 TYR A O 1
ATOM 1225 N N . TRP A 1 158 ? -17.990 8.143 6.542 1.00 90.69 158 TRP A N 1
ATOM 1226 C CA . TRP A 1 158 ? -17.189 7.004 6.075 1.00 90.69 158 TRP A CA 1
ATOM 1227 C C . TRP A 1 158 ? -17.607 6.491 4.707 1.00 90.69 158 TRP A C 1
ATOM 1229 O O . TRP A 1 158 ? -16.774 5.982 3.962 1.00 90.69 158 TRP A O 1
ATOM 1239 N N . LYS A 1 159 ? -18.883 6.639 4.356 1.00 85.94 159 LYS A N 1
ATOM 1240 C CA . LYS A 1 159 ? -19.431 6.140 3.097 1.00 85.94 159 LYS A CA 1
ATOM 1241 C C . LYS A 1 159 ? -18.768 6.784 1.882 1.00 85.94 159 LYS A C 1
ATOM 1243 O O . LYS A 1 159 ? -18.415 6.076 0.939 1.00 85.94 159 LYS A O 1
ATOM 1248 N N . ASP A 1 160 ? -18.554 8.095 1.941 1.00 82.88 160 ASP A N 1
ATOM 1249 C CA . ASP A 1 160 ? -18.137 8.872 0.772 1.00 82.88 160 ASP A CA 1
ATOM 1250 C C . ASP A 1 160 ? -16.639 9.199 0.747 1.00 82.88 160 ASP A C 1
ATOM 1252 O O . ASP A 1 160 ? -16.129 9.649 -0.277 1.00 82.88 160 ASP A O 1
ATOM 1256 N N . SER A 1 161 ? -15.905 8.986 1.847 1.00 87.19 161 SER A N 1
ATOM 1257 C CA . SER A 1 161 ? -14.514 9.465 1.941 1.00 87.19 161 SER A CA 1
ATOM 1258 C C . SER A 1 161 ? -13.549 8.648 2.823 1.00 87.19 161 SER A C 1
ATOM 1260 O O . SER A 1 161 ? -12.815 9.238 3.620 1.00 87.19 161 SER A O 1
ATOM 1262 N N . PRO A 1 162 ? -13.472 7.307 2.711 1.00 94.81 162 PRO A N 1
ATOM 1263 C CA . PRO A 1 162 ? -12.297 6.591 3.198 1.00 94.81 162 PRO A CA 1
ATOM 1264 C C . PRO A 1 162 ? -11.132 6.817 2.221 1.00 94.81 162 PRO A C 1
ATOM 1266 O O . PRO A 1 162 ? -11.346 6.810 1.011 1.00 94.81 162 PRO A O 1
ATOM 1269 N N . HIS A 1 163 ? -9.903 6.992 2.713 1.00 96.25 163 HIS A N 1
ATOM 1270 C CA . HIS A 1 163 ? -8.732 7.150 1.835 1.00 96.25 163 HIS A CA 1
ATOM 1271 C C . HIS A 1 163 ? -8.219 5.795 1.342 1.00 96.25 163 HIS A C 1
ATOM 1273 O O . HIS A 1 163 ? -7.905 5.643 0.162 1.00 96.25 163 HIS A O 1
ATOM 1279 N N . TYR A 1 164 ? -8.207 4.789 2.221 1.00 97.81 164 TYR A N 1
ATOM 1280 C CA . TYR A 1 164 ? -7.756 3.440 1.884 1.00 97.81 164 TYR A CA 1
ATOM 1281 C C . TYR A 1 164 ? -8.736 2.380 2.366 1.00 97.81 164 TYR A C 1
ATOM 1283 O O . TYR A 1 164 ? -9.424 2.549 3.376 1.00 97.81 164 TYR A O 1
ATOM 1291 N N . ARG A 1 165 ? -8.757 1.258 1.649 1.00 97.56 165 ARG A N 1
ATOM 1292 C CA . ARG A 1 165 ? -9.365 0.004 2.089 1.00 97.56 165 ARG A CA 1
ATOM 1293 C C . ARG A 1 165 ? -8.314 -1.087 2.096 1.00 97.56 165 ARG A C 1
ATOM 1295 O O . ARG A 1 165 ? -7.576 -1.214 1.125 1.00 97.56 165 ARG A O 1
ATOM 1302 N N . PHE A 1 166 ? -8.267 -1.862 3.165 1.00 97.69 166 PHE A N 1
ATOM 1303 C CA . PHE A 1 166 ? -7.397 -3.018 3.302 1.00 97.69 166 PHE A CA 1
ATOM 1304 C C . PHE A 1 166 ? -8.219 -4.266 3.606 1.00 97.69 166 PHE A C 1
ATOM 1306 O O . PHE A 1 166 ? -9.182 -4.212 4.372 1.00 97.69 166 PHE A O 1
ATOM 1313 N N . SER A 1 167 ? -7.828 -5.391 3.022 1.00 96.69 167 SER A N 1
ATOM 1314 C CA . SER A 1 167 ? -8.345 -6.704 3.387 1.00 96.69 167 SER A CA 1
ATOM 1315 C C . SER A 1 167 ? -7.283 -7.773 3.164 1.00 96.69 167 SER A C 1
ATOM 1317 O O . SER A 1 167 ? -6.396 -7.619 2.327 1.00 96.69 167 SER A O 1
ATOM 1319 N N . THR A 1 168 ? -7.391 -8.877 3.898 1.00 95.06 168 THR A N 1
ATOM 1320 C CA . THR A 1 168 ? -6.532 -10.051 3.685 1.00 95.06 168 THR A CA 1
ATOM 1321 C C . THR A 1 168 ? -6.857 -10.783 2.381 1.00 95.06 168 THR A C 1
ATOM 1323 O O . THR A 1 168 ? -5.991 -11.452 1.836 1.00 95.06 168 THR A O 1
ATOM 1326 N N . SER A 1 169 ? -8.075 -10.620 1.851 1.00 95.31 169 SER A N 1
ATOM 1327 C CA . SER A 1 169 ? -8.504 -11.204 0.579 1.00 95.31 169 SER A CA 1
ATOM 1328 C C . SER A 1 169 ? -8.823 -10.113 -0.435 1.00 95.31 169 SER A C 1
ATOM 1330 O O . SER A 1 169 ? -9.607 -9.202 -0.159 1.00 95.31 169 SER A O 1
ATOM 1332 N N . GLU A 1 170 ? -8.264 -10.225 -1.642 1.00 96.19 170 GLU A N 1
ATOM 1333 C CA . GLU A 1 170 ? -8.527 -9.266 -2.718 1.00 96.19 170 GLU A CA 1
ATOM 1334 C C . GLU A 1 170 ? -10.021 -9.195 -3.069 1.00 96.19 170 GLU A C 1
ATOM 1336 O O . GLU A 1 170 ? -10.557 -8.115 -3.311 1.00 96.19 170 GLU A O 1
ATOM 1341 N N . ALA A 1 171 ? -10.715 -10.339 -3.042 1.00 95.88 171 ALA A N 1
ATOM 1342 C CA . ALA A 1 171 ? -12.121 -10.450 -3.426 1.00 95.88 171 ALA A CA 1
ATOM 1343 C C . ALA A 1 171 ? -13.036 -9.556 -2.573 1.00 95.88 171 ALA A C 1
ATOM 1345 O O . ALA A 1 171 ? -13.975 -8.954 -3.100 1.00 95.88 171 ALA A O 1
ATOM 1346 N N . LEU A 1 172 ? -12.730 -9.412 -1.278 1.00 95.38 172 LEU A N 1
ATOM 1347 C CA . LEU A 1 172 ? -13.514 -8.598 -0.347 1.00 95.38 172 LEU A CA 1
ATOM 1348 C C . LEU A 1 172 ? -13.502 -7.110 -0.720 1.00 95.38 172 LEU A C 1
ATOM 1350 O O . LEU A 1 172 ? -14.493 -6.414 -0.503 1.00 95.38 172 LEU A O 1
ATOM 1354 N N . LEU A 1 173 ? -12.432 -6.622 -1.356 1.00 95.62 173 LEU A N 1
ATOM 1355 C CA . LEU A 1 173 ? -12.337 -5.227 -1.797 1.00 95.62 173 LEU A CA 1
ATOM 1356 C C . LEU A 1 173 ? -13.294 -4.894 -2.955 1.00 95.62 173 LEU A C 1
ATOM 1358 O O . LEU A 1 173 ? -13.593 -3.718 -3.175 1.00 95.62 173 LEU A O 1
ATOM 1362 N N . TYR A 1 174 ? -13.793 -5.902 -3.678 1.00 95.00 174 TYR A N 1
ATOM 1363 C CA . TYR A 1 174 ? -14.712 -5.728 -4.810 1.00 95.00 174 TYR A CA 1
ATOM 1364 C C . TYR A 1 174 ? -16.191 -5.873 -4.440 1.00 95.00 174 TYR A C 1
ATOM 1366 O O . TYR A 1 174 ? -17.051 -5.594 -5.278 1.00 95.00 174 TYR A O 1
ATOM 1374 N N . LEU A 1 175 ? -16.503 -6.305 -3.217 1.00 93.81 175 LEU A N 1
ATOM 1375 C CA . LEU A 1 175 ? -17.884 -6.512 -2.798 1.00 93.81 175 LEU A CA 1
ATOM 1376 C C . LEU A 1 175 ? -18.613 -5.175 -2.619 1.00 93.81 175 LEU A C 1
ATOM 1378 O O . LEU A 1 175 ? -18.084 -4.207 -2.065 1.00 93.81 175 LEU A O 1
ATOM 1382 N N . ASP A 1 176 ? -19.860 -5.125 -3.083 1.00 92.56 176 ASP A N 1
ATOM 1383 C CA . ASP A 1 176 ? -20.750 -4.009 -2.790 1.00 92.56 176 ASP A CA 1
ATOM 1384 C C . ASP A 1 176 ? -21.255 -4.097 -1.343 1.00 92.56 176 ASP A C 1
ATOM 1386 O O . ASP A 1 176 ? -21.230 -5.152 -0.706 1.00 92.56 176 ASP A O 1
ATOM 1390 N N . SER A 1 177 ? -21.754 -2.982 -0.807 1.00 87.44 177 SER A N 1
ATOM 1391 C CA . SER A 1 177 ? -22.217 -2.938 0.584 1.00 87.44 177 SER A CA 1
ATOM 1392 C C . SER A 1 177 ? -23.306 -3.967 0.882 1.00 87.44 177 SER A C 1
ATOM 1394 O O . SER A 1 177 ? -23.343 -4.493 1.984 1.00 87.44 177 SER A O 1
ATOM 1396 N N . LYS A 1 178 ? -24.159 -4.314 -0.089 1.00 88.75 178 LYS A N 1
ATOM 1397 C CA . LYS A 1 178 ? -25.205 -5.327 0.099 1.00 88.75 178 LYS A CA 1
ATOM 1398 C C . LYS A 1 178 ? -24.633 -6.738 0.191 1.00 88.75 178 LYS A C 1
ATOM 1400 O O . LYS A 1 178 ? -25.093 -7.511 1.025 1.00 88.75 178 LYS A O 1
ATOM 1405 N N . THR A 1 179 ? -23.640 -7.071 -0.632 1.00 90.19 179 THR A N 1
ATOM 1406 C CA . THR A 1 179 ? -22.987 -8.384 -0.578 1.00 90.19 179 THR A CA 1
ATOM 1407 C C . THR A 1 179 ? -22.127 -8.512 0.675 1.00 90.19 179 THR A C 1
ATOM 1409 O O . THR A 1 179 ? -22.127 -9.575 1.286 1.00 90.19 179 THR A O 1
ATOM 1412 N N . LEU A 1 180 ? -21.493 -7.429 1.143 1.00 88.00 180 LEU A N 1
ATOM 1413 C CA . LEU A 1 180 ? -20.811 -7.422 2.444 1.00 88.00 180 LEU A CA 1
ATOM 1414 C C . LEU A 1 180 ? -21.760 -7.813 3.585 1.00 88.00 180 LEU A C 1
ATOM 1416 O O . LEU A 1 180 ? -21.413 -8.665 4.396 1.00 88.00 180 LEU A O 1
ATOM 1420 N N . LEU A 1 181 ? -22.980 -7.260 3.598 1.00 83.62 181 LEU A N 1
ATOM 1421 C CA . LEU A 1 181 ? -24.011 -7.631 4.574 1.00 83.62 181 LEU A CA 1
ATOM 1422 C C . LEU A 1 181 ? -24.420 -9.103 4.445 1.00 83.62 181 LEU A C 1
ATOM 1424 O O . LEU A 1 181 ? -24.503 -9.808 5.445 1.00 83.62 181 LEU A O 1
ATOM 1428 N N . LEU A 1 182 ? -24.651 -9.571 3.215 1.00 87.75 182 LEU A N 1
ATOM 1429 C CA . LEU A 1 182 ? -25.098 -10.941 2.951 1.00 87.75 182 LEU A CA 1
ATOM 1430 C C . LEU A 1 182 ? -24.064 -11.992 3.380 1.00 87.75 182 LEU A C 1
ATOM 1432 O O . LEU A 1 182 ? -24.435 -13.051 3.878 1.00 87.75 182 LEU A O 1
ATOM 1436 N N . HIS A 1 183 ? -22.778 -11.692 3.193 1.00 85.94 183 HIS A N 1
ATOM 1437 C CA . HIS A 1 183 ? -21.667 -12.562 3.580 1.00 85.94 183 HIS A CA 1
ATOM 1438 C C . HIS A 1 183 ? -21.149 -12.283 4.996 1.00 85.94 183 HIS A C 1
ATOM 1440 O O . HIS A 1 183 ? -20.143 -12.862 5.392 1.00 85.94 183 HIS A O 1
ATOM 1446 N N . ASN A 1 184 ? -21.834 -11.421 5.760 1.00 86.69 184 ASN A N 1
ATOM 1447 C CA . ASN A 1 184 ? -21.473 -11.052 7.127 1.00 86.69 184 ASN A CA 1
ATOM 1448 C C . ASN A 1 184 ? -20.011 -10.571 7.263 1.00 86.69 184 ASN A C 1
ATOM 1450 O O . ASN A 1 184 ? -19.324 -10.867 8.240 1.00 86.69 184 ASN A O 1
ATOM 1454 N N . VAL A 1 185 ? -19.542 -9.824 6.262 1.00 89.44 185 VAL A N 1
ATOM 1455 C CA . VAL A 1 185 ? -18.209 -9.216 6.245 1.00 89.44 185 VAL A CA 1
ATOM 1456 C C . VAL A 1 185 ? -18.254 -7.949 7.091 1.00 89.44 185 VAL A C 1
ATOM 1458 O O . VAL A 1 185 ? -19.075 -7.057 6.852 1.00 89.44 185 VAL A O 1
ATOM 1461 N N . SER A 1 186 ? -17.372 -7.856 8.086 1.00 89.94 186 SER A N 1
ATOM 1462 C CA . SER A 1 186 ? -17.319 -6.691 8.968 1.00 89.94 186 SER A CA 1
ATOM 1463 C C . SER A 1 186 ? -16.485 -5.570 8.337 1.00 89.94 186 SER A C 1
ATOM 1465 O O . SER A 1 186 ? -15.534 -5.810 7.591 1.00 89.94 186 SER A O 1
ATOM 1467 N N . VAL A 1 187 ? -16.844 -4.317 8.619 1.00 92.56 187 VAL A N 1
ATOM 1468 C CA . VAL A 1 187 ? -16.071 -3.147 8.188 1.00 92.56 187 VAL A CA 1
ATOM 1469 C C . VAL A 1 187 ? -15.542 -2.438 9.426 1.00 92.56 187 VAL A C 1
ATOM 1471 O O . VAL A 1 187 ? -16.317 -1.941 10.241 1.00 92.56 187 VAL A O 1
ATOM 1474 N N . VAL A 1 188 ? -14.221 -2.392 9.562 1.00 93.75 188 VAL A N 1
ATOM 1475 C CA . VAL A 1 188 ? -13.522 -1.774 10.689 1.00 93.75 188 VAL A CA 1
ATOM 1476 C C . VAL A 1 188 ? -13.032 -0.404 10.251 1.00 93.75 188 VAL A C 1
ATOM 1478 O O . VAL A 1 188 ? -12.213 -0.301 9.343 1.00 93.75 188 VAL A O 1
ATOM 1481 N N . ASN A 1 189 ? -13.522 0.656 10.885 1.00 95.25 189 ASN A N 1
ATOM 1482 C CA . ASN A 1 189 ? -13.174 2.023 10.507 1.00 95.25 189 ASN A CA 1
ATOM 1483 C C . ASN A 1 189 ? -12.108 2.567 11.445 1.00 95.25 189 ASN A C 1
ATOM 1485 O O . ASN A 1 189 ? -12.291 2.574 12.661 1.00 95.25 189 ASN A O 1
ATOM 1489 N N . VAL A 1 190 ? -10.995 3.026 10.886 1.00 95.81 190 VAL A N 1
ATOM 1490 C CA . VAL A 1 190 ? -9.851 3.519 11.648 1.00 95.81 190 VAL A CA 1
ATOM 1491 C C . VAL A 1 190 ? -9.453 4.886 11.139 1.00 95.81 190 VAL A C 1
ATOM 1493 O O . VAL A 1 190 ? -9.213 5.087 9.946 1.00 95.81 190 VAL A O 1
ATOM 1496 N N . THR A 1 191 ? -9.366 5.843 12.055 1.00 95.62 191 THR A N 1
ATOM 1497 C CA . THR A 1 191 ? -8.691 7.107 11.766 1.00 95.62 191 THR A CA 1
ATOM 1498 C C . THR A 1 191 ? -7.225 6.978 12.119 1.00 95.62 191 THR A C 1
ATOM 1500 O O . THR A 1 191 ? -6.891 6.333 13.107 1.00 95.62 191 THR A O 1
ATOM 1503 N N . LEU A 1 192 ? -6.355 7.608 11.337 1.00 95.31 192 LEU A N 1
ATOM 1504 C CA . LEU A 1 192 ? -4.926 7.735 11.614 1.00 95.31 192 LEU A CA 1
ATOM 1505 C C . LEU A 1 192 ? -4.518 9.189 11.409 1.00 95.31 192 LEU A C 1
ATOM 1507 O O . LEU A 1 192 ? -4.964 9.825 10.457 1.00 95.31 192 LEU A O 1
ATOM 1511 N N . THR A 1 193 ? -3.667 9.735 12.268 1.00 93.12 193 THR A N 1
ATOM 1512 C CA . THR A 1 193 ? -3.108 11.077 12.040 1.00 93.12 193 THR A CA 1
ATOM 1513 C C . THR A 1 193 ? -1.836 11.005 11.195 1.00 93.12 193 THR A C 1
ATOM 1515 O O . THR A 1 193 ? -1.082 10.031 11.271 1.00 93.12 193 THR A O 1
ATOM 1518 N N . GLU A 1 194 ? -1.534 12.059 10.428 1.00 89.94 194 GLU A N 1
ATOM 1519 C CA . GLU A 1 194 ? -0.244 12.182 9.716 1.00 89.94 194 GLU A CA 1
ATOM 1520 C C . GLU A 1 194 ? 0.949 12.018 10.665 1.00 89.94 194 GLU A C 1
ATOM 1522 O O . GLU A 1 194 ? 1.958 11.369 10.367 1.00 89.94 194 GLU A O 1
ATOM 1527 N N . ARG A 1 195 ? 0.804 12.576 11.866 1.00 87.50 195 ARG A N 1
ATOM 1528 C CA . ARG A 1 195 ? 1.805 12.501 12.915 1.00 87.50 195 ARG A CA 1
ATOM 1529 C C . ARG A 1 195 ? 2.082 11.064 13.333 1.00 87.50 195 ARG A C 1
ATOM 1531 O O . ARG A 1 195 ? 3.246 10.675 13.423 1.00 87.50 195 ARG A O 1
ATOM 1538 N N . CYS A 1 196 ? 1.039 10.292 13.591 1.00 90.88 196 CYS A N 1
ATOM 1539 C CA . CYS A 1 196 ? 1.162 8.905 14.005 1.00 90.88 196 CYS A CA 1
ATOM 1540 C C . CYS A 1 196 ? 1.737 8.050 12.873 1.00 90.88 196 CYS A C 1
ATOM 1542 O O . CYS A 1 196 ? 2.625 7.234 13.110 1.00 90.88 196 CYS A O 1
ATOM 1544 N N . LEU A 1 197 ? 1.369 8.334 11.622 1.00 90.19 197 LEU A N 1
ATOM 1545 C CA . LEU A 1 197 ? 1.958 7.666 10.463 1.00 90.19 197 LEU A CA 1
ATOM 1546 C C . LEU A 1 197 ? 3.462 7.933 10.304 1.00 90.19 197 LEU A C 1
ATOM 1548 O O . LEU A 1 197 ? 4.203 7.015 9.959 1.00 90.19 197 LEU A O 1
ATOM 1552 N N . SER A 1 198 ? 3.931 9.150 10.605 1.00 86.25 198 SER A N 1
ATOM 1553 C CA . SER A 1 198 ? 5.357 9.495 10.486 1.00 86.25 198 SER A CA 1
ATOM 1554 C C . SER A 1 198 ? 6.207 9.164 11.723 1.00 86.25 198 SER A C 1
ATOM 1556 O O . SER A 1 198 ? 7.398 8.889 11.591 1.00 86.25 198 SER A O 1
ATOM 1558 N N . SER A 1 199 ? 5.624 9.216 12.925 1.00 83.12 199 SER A N 1
ATOM 1559 C CA . SER A 1 199 ? 6.353 9.126 14.204 1.00 83.12 199 SER A CA 1
ATOM 1560 C C . SER A 1 199 ? 5.978 7.927 15.077 1.00 83.12 199 SER A C 1
ATOM 1562 O O . SER A 1 199 ? 6.592 7.728 16.122 1.00 83.12 199 SER A O 1
ATOM 1564 N N . GLY A 1 200 ? 4.980 7.138 14.674 1.00 84.75 200 GLY A N 1
ATOM 1565 C CA . GLY A 1 200 ? 4.510 5.954 15.396 1.00 84.75 200 GLY A CA 1
ATOM 1566 C C . GLY A 1 200 ? 3.538 6.239 16.544 1.00 84.75 200 GLY A C 1
ATOM 1567 O O . GLY A 1 200 ? 2.943 5.304 17.062 1.00 84.75 200 GLY A O 1
ATOM 1568 N N . SER A 1 201 ? 3.334 7.500 16.948 1.00 85.75 201 SER A N 1
ATOM 1569 C CA . SER A 1 201 ? 2.398 7.842 18.030 1.00 85.75 201 SER A CA 1
ATOM 1570 C C . SER A 1 201 ? 1.723 9.201 17.845 1.00 85.75 201 SER A C 1
ATOM 1572 O O . SER A 1 201 ? 2.318 10.152 17.334 1.00 85.75 201 SER A O 1
ATOM 1574 N N . ASP A 1 202 ? 0.487 9.316 18.334 1.00 85.81 202 ASP A N 1
ATOM 1575 C CA . ASP A 1 202 ? -0.230 10.595 18.415 1.00 85.81 202 ASP A CA 1
ATOM 1576 C C . ASP A 1 202 ? 0.239 11.474 19.587 1.00 85.81 202 ASP A C 1
ATOM 1578 O O . ASP A 1 202 ? 0.190 12.702 19.515 1.00 85.81 202 ASP A O 1
ATOM 1582 N N . GLN A 1 203 ? 0.678 10.850 20.687 1.00 79.44 203 GLN A N 1
ATOM 1583 C CA . GLN A 1 203 ? 0.796 11.504 21.997 1.00 79.44 203 GLN A CA 1
ATOM 1584 C C . GLN A 1 203 ? 2.035 12.387 22.171 1.00 79.44 203 GLN A C 1
ATOM 1586 O O . GLN A 1 203 ? 2.116 13.142 23.142 1.00 79.44 203 GLN A O 1
ATOM 1591 N N . SER A 1 204 ? 3.024 12.310 21.277 1.00 67.62 204 SER A N 1
ATOM 1592 C CA . SER A 1 204 ? 4.242 13.103 21.460 1.00 67.62 204 SER A CA 1
ATOM 1593 C C . SER A 1 204 ? 3.907 14.610 21.481 1.00 67.62 204 SER A C 1
ATOM 1595 O O . SER A 1 204 ? 3.003 15.077 20.795 1.00 67.62 204 SER A O 1
ATOM 1597 N N . SER A 1 205 ? 4.599 15.432 22.276 1.00 70.06 205 SER A N 1
ATOM 1598 C CA . SER A 1 205 ? 4.467 16.896 22.144 1.00 70.06 205 SER A CA 1
ATOM 1599 C C . SER A 1 205 ? 5.176 17.338 20.860 1.00 70.06 205 SER A C 1
ATOM 1601 O O . SER A 1 205 ? 6.073 16.634 20.396 1.00 70.06 205 SER A O 1
ATOM 1603 N N . ALA A 1 206 ? 4.728 18.411 20.199 1.00 66.88 206 ALA A N 1
ATOM 1604 C CA . ALA A 1 206 ? 5.257 18.842 18.898 1.00 66.88 206 ALA A CA 1
ATOM 1605 C C . ALA A 1 206 ? 6.758 19.192 18.981 1.00 66.88 206 ALA A C 1
ATOM 1607 O O . ALA A 1 206 ? 7.146 20.339 19.198 1.00 66.88 206 ALA A O 1
ATOM 1608 N N . SER A 1 207 ? 7.612 18.187 18.811 1.00 75.06 207 SER A N 1
ATOM 1609 C CA . SER A 1 207 ? 9.060 18.329 18.756 1.00 75.06 207 SER A CA 1
ATOM 1610 C C . SER A 1 207 ? 9.490 18.814 17.368 1.00 75.06 207 SER A C 1
ATOM 1612 O O . SER A 1 207 ? 8.788 18.627 16.371 1.00 75.06 207 SER A O 1
ATOM 1614 N N . LEU A 1 208 ? 10.681 19.408 17.272 1.00 79.06 208 LEU A N 1
ATOM 1615 C CA . LEU A 1 208 ? 11.268 19.784 15.978 1.00 79.06 208 LEU A CA 1
ATOM 1616 C C . LEU A 1 208 ? 11.355 18.588 15.014 1.00 79.06 208 LEU A C 1
ATOM 1618 O O . LEU A 1 208 ? 11.098 18.757 13.827 1.00 79.06 208 LEU A O 1
ATOM 1622 N N . LYS A 1 209 ? 11.628 17.380 15.530 1.00 75.38 209 LYS A N 1
ATOM 1623 C CA . LYS A 1 209 ? 11.697 16.149 14.727 1.00 75.38 209 LYS A CA 1
ATOM 1624 C C . LYS A 1 209 ? 10.342 15.768 14.130 1.00 75.38 209 LYS A C 1
ATOM 1626 O O . LYS A 1 209 ? 10.269 15.453 12.946 1.00 75.38 209 LYS A O 1
ATOM 1631 N N . THR A 1 210 ? 9.276 15.849 14.924 1.00 72.81 210 THR A N 1
ATOM 1632 C CA . THR A 1 210 ? 7.916 15.525 14.462 1.00 72.81 210 THR A CA 1
ATOM 1633 C C . THR A 1 210 ? 7.400 16.552 13.457 1.00 72.81 210 THR A C 1
ATOM 1635 O O . THR A 1 210 ? 6.740 16.184 12.499 1.00 72.81 210 THR A O 1
ATOM 1638 N N . LYS A 1 211 ? 7.772 17.833 13.604 1.00 78.38 211 LYS A N 1
ATOM 1639 C CA . LYS A 1 211 ? 7.453 18.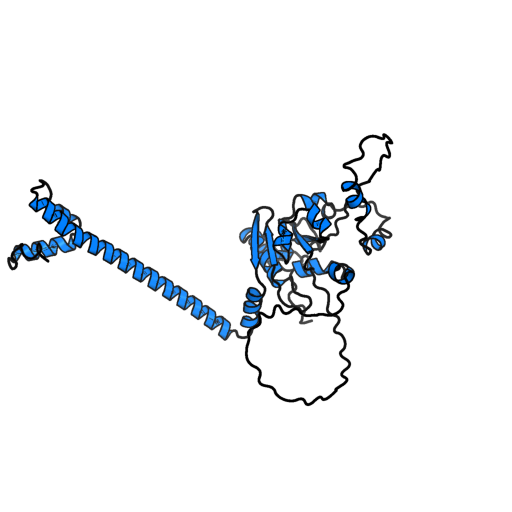850 12.588 1.00 78.38 211 LYS A CA 1
ATOM 1640 C C . LYS A 1 211 ? 8.174 18.592 11.269 1.00 78.38 211 LYS A C 1
ATOM 1642 O O . LYS A 1 211 ? 7.591 18.761 10.207 1.00 78.38 211 LYS A O 1
ATOM 1647 N N . THR A 1 212 ? 9.447 18.190 11.317 1.00 78.56 212 THR A N 1
ATOM 1648 C CA . THR A 1 212 ? 10.165 17.843 10.085 1.00 78.56 212 THR A CA 1
ATOM 1649 C C . THR A 1 212 ? 9.582 16.597 9.427 1.00 78.56 212 THR A C 1
ATOM 1651 O O . THR A 1 212 ? 9.447 16.590 8.210 1.00 78.56 212 THR A O 1
ATOM 1654 N N . SER A 1 213 ? 9.194 15.572 10.198 1.00 74.25 213 SER A N 1
ATOM 1655 C CA . SER A 1 213 ? 8.617 14.347 9.631 1.00 74.25 213 SER A CA 1
ATOM 1656 C C . SER A 1 213 ? 7.260 14.593 8.972 1.00 74.25 213 SER A C 1
ATOM 1658 O O . SER A 1 213 ? 7.020 14.049 7.902 1.00 74.25 213 SER A O 1
ATOM 1660 N N . GLU A 1 214 ? 6.431 15.465 9.547 1.00 76.31 214 GLU A N 1
ATOM 1661 C CA . GLU A 1 214 ? 5.148 15.900 8.975 1.00 76.31 214 GLU A CA 1
ATOM 1662 C C . GLU A 1 214 ? 5.322 16.666 7.649 1.00 76.31 214 GLU A C 1
ATOM 1664 O O . GLU A 1 214 ? 4.583 16.457 6.692 1.00 76.31 214 GLU A O 1
ATOM 1669 N N . ILE A 1 215 ? 6.359 17.502 7.533 1.00 80.06 215 ILE A N 1
ATOM 1670 C CA . ILE A 1 215 ? 6.678 18.172 6.260 1.00 80.06 215 ILE A CA 1
ATOM 1671 C C . ILE A 1 215 ? 7.143 17.151 5.214 1.00 80.06 215 ILE A C 1
ATOM 1673 O O . ILE A 1 215 ? 6.757 17.228 4.048 1.00 80.06 215 ILE A O 1
ATOM 1677 N N . PHE A 1 216 ? 7.979 16.187 5.607 1.00 75.44 216 PHE A N 1
ATOM 1678 C CA . PHE A 1 216 ? 8.471 15.172 4.677 1.00 75.44 216 PHE A CA 1
ATOM 1679 C C . PHE A 1 216 ? 7.382 14.182 4.254 1.00 75.44 216 PHE A C 1
ATOM 1681 O O . PHE A 1 216 ? 7.402 13.745 3.105 1.00 75.44 216 PHE A O 1
ATOM 1688 N N . SER A 1 217 ? 6.412 13.856 5.112 1.00 74.75 217 SER A N 1
ATOM 1689 C CA . SER A 1 217 ? 5.326 12.934 4.757 1.00 74.75 217 SER A CA 1
ATOM 1690 C C . SER A 1 217 ? 4.456 13.467 3.616 1.00 74.75 217 SER A C 1
ATOM 1692 O O . SER A 1 217 ? 4.032 12.693 2.762 1.00 74.75 217 SER A O 1
ATOM 1694 N N . GLN A 1 218 ? 4.291 14.789 3.517 1.00 77.00 218 GLN A N 1
ATOM 1695 C CA . GLN A 1 218 ? 3.615 15.419 2.377 1.00 77.00 218 GLN A CA 1
ATOM 1696 C C . GLN A 1 218 ? 4.395 15.273 1.058 1.00 77.00 218 GLN A C 1
ATOM 1698 O O . GLN A 1 218 ? 3.793 15.260 -0.011 1.00 77.00 218 GLN A O 1
ATOM 1703 N N . ILE A 1 219 ? 5.726 15.147 1.115 1.00 77.62 219 ILE A N 1
ATOM 1704 C CA . ILE A 1 219 ? 6.593 15.046 -0.072 1.00 77.62 219 ILE A CA 1
ATOM 1705 C C . ILE A 1 219 ? 6.700 13.600 -0.568 1.00 77.62 219 ILE A C 1
ATOM 1707 O O . ILE A 1 219 ? 6.668 13.365 -1.773 1.00 77.62 219 ILE A O 1
ATOM 1711 N N . TYR A 1 220 ? 6.849 12.634 0.343 1.00 72.75 220 TYR A N 1
ATOM 1712 C CA . TYR A 1 220 ? 7.034 11.219 -0.015 1.00 72.75 220 TYR A CA 1
ATOM 1713 C C . TYR A 1 220 ? 5.727 10.491 -0.363 1.00 72.75 220 TYR A C 1
ATOM 1715 O O . TYR A 1 220 ? 5.775 9.362 -0.850 1.00 72.75 220 TYR A O 1
ATOM 1723 N N . GLY A 1 221 ? 4.581 11.139 -0.140 1.00 83.25 221 GLY A N 1
ATOM 1724 C CA . GLY A 1 221 ? 3.263 10.531 -0.278 1.00 83.25 221 GLY A CA 1
ATOM 1725 C C . GLY A 1 221 ? 2.930 9.630 0.913 1.00 83.25 221 GLY A C 1
ATOM 1726 O O . GLY A 1 221 ? 3.779 8.910 1.443 1.00 83.25 221 GLY A O 1
ATOM 1727 N N . MET A 1 222 ? 1.669 9.664 1.345 1.00 89.00 222 MET A N 1
ATOM 1728 C CA . MET A 1 222 ? 1.203 8.867 2.487 1.00 89.00 222 MET A CA 1
ATOM 1729 C C . MET A 1 222 ? 1.050 7.381 2.149 1.00 89.00 222 MET A C 1
ATOM 1731 O O . MET A 1 222 ? 1.070 6.557 3.064 1.00 89.00 222 MET A O 1
ATOM 1735 N N . ASP A 1 223 ? 0.969 7.034 0.858 1.00 93.88 223 ASP A N 1
ATOM 1736 C CA . ASP A 1 223 ? 0.814 5.654 0.394 1.00 93.88 223 ASP A CA 1
ATOM 1737 C C . ASP A 1 223 ? 1.928 4.765 0.958 1.00 93.88 223 ASP A C 1
ATOM 1739 O O . ASP A 1 223 ? 1.652 3.784 1.640 1.00 93.88 223 ASP A O 1
ATOM 1743 N N . SER A 1 224 ? 3.196 5.151 0.786 1.00 91.94 224 SER A N 1
ATOM 1744 C CA . SER A 1 224 ? 4.342 4.343 1.235 1.00 91.94 224 SER A CA 1
ATOM 1745 C C . SER A 1 224 ? 4.335 4.085 2.746 1.00 91.94 224 SER A C 1
ATOM 1747 O O . SER A 1 224 ? 4.667 2.987 3.196 1.00 91.94 224 SER A O 1
ATOM 1749 N N . ALA A 1 225 ? 3.948 5.088 3.541 1.00 91.75 225 ALA A N 1
ATOM 1750 C CA . ALA A 1 225 ? 3.869 4.959 4.992 1.00 91.75 225 ALA A CA 1
ATOM 1751 C C . ALA A 1 225 ? 2.732 4.014 5.405 1.00 91.75 225 ALA A C 1
ATOM 1753 O O . ALA A 1 225 ? 2.940 3.136 6.242 1.00 91.75 225 ALA A O 1
ATOM 1754 N N . ILE A 1 226 ? 1.557 4.160 4.787 1.00 94.81 226 ILE A N 1
ATOM 1755 C CA . ILE A 1 226 ? 0.391 3.304 5.031 1.00 94.81 226 ILE A CA 1
ATOM 1756 C C . ILE A 1 226 ? 0.674 1.861 4.622 1.00 94.81 226 ILE A C 1
ATOM 1758 O O . ILE A 1 226 ? 0.451 0.958 5.424 1.00 94.81 226 ILE A O 1
ATOM 1762 N N . LEU A 1 227 ? 1.208 1.637 3.418 1.00 95.06 227 LEU A N 1
ATOM 1763 C CA . LEU A 1 227 ? 1.556 0.299 2.942 1.00 95.06 227 LEU A CA 1
ATOM 1764 C C . LEU A 1 227 ? 2.553 -0.376 3.882 1.00 95.06 227 LEU A C 1
ATOM 1766 O O . LEU A 1 227 ? 2.328 -1.510 4.287 1.00 95.06 227 LEU A O 1
ATOM 1770 N N . SER A 1 228 ? 3.610 0.331 4.290 1.00 92.75 228 SER A N 1
ATOM 1771 C CA . SER A 1 228 ? 4.599 -0.208 5.226 1.00 92.75 228 SER A CA 1
ATOM 1772 C C . SER A 1 228 ? 3.964 -0.596 6.567 1.00 92.75 228 SER A C 1
ATOM 1774 O O . SER A 1 228 ? 4.196 -1.692 7.076 1.00 92.75 228 SER A O 1
ATOM 1776 N N . GLN A 1 229 ? 3.094 0.251 7.127 1.00 93.50 229 GLN A N 1
ATOM 1777 C CA . GLN A 1 229 ? 2.396 -0.086 8.371 1.00 93.50 229 GLN A CA 1
ATOM 1778 C C . GLN A 1 229 ? 1.412 -1.244 8.217 1.00 93.50 229 GLN A C 1
ATOM 1780 O O . GLN A 1 229 ? 1.250 -2.015 9.154 1.00 93.50 229 GLN A O 1
ATOM 1785 N N . LEU A 1 230 ? 0.774 -1.401 7.059 1.00 95.56 230 LEU A N 1
ATOM 1786 C CA . LEU A 1 230 ? -0.121 -2.528 6.807 1.00 95.56 230 LEU A CA 1
ATOM 1787 C C . LEU A 1 230 ? 0.651 -3.838 6.636 1.00 95.56 230 LEU A C 1
ATOM 1789 O O . LEU A 1 230 ? 0.268 -4.840 7.231 1.00 95.56 230 LEU A O 1
ATOM 1793 N N . MET A 1 231 ? 1.759 -3.809 5.893 1.00 94.25 231 MET A N 1
ATOM 1794 C CA . MET A 1 231 ? 2.637 -4.961 5.665 1.00 94.25 231 MET A CA 1
ATOM 1795 C C . MET A 1 231 ? 3.244 -5.489 6.968 1.00 94.25 231 MET A C 1
ATOM 1797 O O . MET A 1 231 ? 3.244 -6.693 7.204 1.00 94.25 231 MET A O 1
ATOM 1801 N N . TYR A 1 232 ? 3.757 -4.595 7.820 1.00 91.31 232 TYR A N 1
ATOM 1802 C CA . TYR A 1 232 ? 4.507 -4.993 9.018 1.00 91.31 232 TYR A CA 1
ATOM 1803 C C . TYR A 1 232 ? 3.706 -4.907 10.323 1.00 91.31 232 TYR A C 1
ATOM 1805 O O . TYR A 1 232 ? 4.102 -5.516 11.316 1.00 91.31 232 TYR A O 1
ATOM 1813 N N . GLY A 1 233 ? 2.609 -4.147 10.346 1.00 90.56 233 GLY A N 1
ATOM 1814 C CA . GLY A 1 233 ? 1.813 -3.891 11.549 1.00 90.56 233 GLY A CA 1
ATOM 1815 C C . GLY A 1 233 ? 0.604 -4.807 11.724 1.00 90.56 233 GLY A C 1
ATOM 1816 O O . GLY A 1 233 ? 0.164 -5.004 12.854 1.00 90.56 233 GLY A O 1
ATOM 1817 N N . ILE A 1 234 ? 0.064 -5.390 10.647 1.00 91.62 234 ILE A N 1
ATOM 1818 C CA . ILE A 1 234 ? -1.035 -6.362 10.745 1.00 91.62 234 ILE A CA 1
ATOM 1819 C C . ILE A 1 234 ? -0.452 -7.773 10.714 1.00 91.62 234 ILE A C 1
ATOM 1821 O O . ILE A 1 234 ? -0.234 -8.362 9.657 1.00 91.62 234 ILE A O 1
ATOM 1825 N N . LYS A 1 235 ? -0.210 -8.314 11.907 1.00 90.44 235 LYS A N 1
ATOM 1826 C CA . LYS A 1 235 ? 0.318 -9.665 12.109 1.00 90.44 235 LYS A CA 1
ATOM 1827 C C . LYS A 1 235 ? -0.788 -10.668 12.437 1.00 90.44 235 LYS A C 1
ATOM 1829 O O . LYS A 1 235 ? -1.891 -10.310 12.860 1.00 90.44 235 LYS A O 1
ATOM 1834 N N . SER A 1 236 ? -0.492 -11.943 12.210 1.00 87.94 236 SER A N 1
ATOM 1835 C CA . SER A 1 236 ? -1.291 -13.066 12.699 1.00 87.94 236 SER A CA 1
ATOM 1836 C C . SER A 1 236 ? -1.283 -13.096 14.233 1.00 87.94 236 SER A C 1
ATOM 1838 O O . SER A 1 236 ? -0.426 -12.482 14.863 1.00 87.94 236 SER A O 1
ATOM 1840 N N . SER A 1 237 ? -2.190 -13.856 14.847 1.00 84.94 237 SER A N 1
ATOM 1841 C CA . SER A 1 237 ? -2.201 -14.062 16.306 1.00 84.94 237 SER A CA 1
ATOM 1842 C C . SER A 1 237 ? -0.898 -14.668 16.840 1.00 84.94 237 SER A C 1
ATOM 1844 O O . SER A 1 237 ? -0.502 -14.400 17.965 1.00 84.94 237 SER A O 1
ATOM 1846 N N . LYS A 1 238 ? -0.197 -15.437 16.001 1.00 85.50 238 LYS A N 1
ATOM 1847 C CA . LYS A 1 238 ? 1.122 -16.016 16.292 1.00 85.50 238 LYS A CA 1
ATOM 1848 C C . LYS A 1 238 ? 2.292 -15.035 16.116 1.00 85.50 238 LYS A C 1
ATOM 1850 O O . LYS A 1 238 ? 3.434 -15.406 16.336 1.00 85.50 238 LYS A O 1
ATOM 1855 N N . GLY A 1 239 ? 2.030 -13.800 15.680 1.00 86.50 239 GLY A N 1
ATOM 1856 C CA . GLY A 1 239 ? 3.065 -12.812 15.356 1.00 86.50 239 GLY A CA 1
ATOM 1857 C C . GLY A 1 239 ? 3.633 -12.913 13.934 1.00 86.50 239 GLY A C 1
ATOM 1858 O O . GLY A 1 239 ? 4.399 -12.035 13.533 1.00 86.50 239 GLY A O 1
ATOM 1859 N N . ASP A 1 240 ? 3.222 -13.917 13.156 1.00 90.00 240 ASP A N 1
ATOM 1860 C CA . ASP A 1 240 ? 3.651 -14.097 11.765 1.00 90.00 240 ASP A CA 1
ATOM 1861 C C . ASP A 1 240 ? 3.122 -12.990 10.847 1.00 90.00 240 ASP A C 1
ATOM 1863 O O . ASP A 1 240 ? 2.028 -12.443 11.059 1.00 90.00 240 ASP A O 1
ATOM 1867 N N . TYR A 1 241 ? 3.860 -12.700 9.774 1.00 91.56 241 TYR A N 1
ATOM 1868 C CA . TYR A 1 241 ? 3.365 -11.828 8.714 1.00 91.56 241 TYR A CA 1
ATOM 1869 C C . TYR A 1 241 ? 2.174 -12.444 7.990 1.00 91.56 241 TYR A C 1
ATOM 1871 O O . TYR A 1 241 ? 1.949 -13.656 7.985 1.00 91.56 241 TYR A O 1
ATOM 1879 N N . ARG A 1 242 ? 1.387 -11.581 7.352 1.00 92.56 242 ARG A N 1
ATOM 1880 C CA . ARG A 1 242 ? 0.249 -11.990 6.539 1.00 92.56 242 ARG A CA 1
ATOM 1881 C C . ARG A 1 242 ? 0.243 -11.244 5.217 1.00 92.56 242 ARG A C 1
ATOM 1883 O O . ARG A 1 242 ? 0.602 -10.067 5.151 1.00 92.56 242 ARG A O 1
ATOM 1890 N N . GLY A 1 243 ? -0.198 -11.950 4.182 1.00 95.06 243 GLY A N 1
ATOM 1891 C CA . GLY A 1 243 ? -0.542 -11.331 2.914 1.00 95.06 243 GLY A CA 1
ATOM 1892 C C . GLY A 1 243 ? -1.736 -10.394 3.069 1.00 95.06 243 GLY A C 1
ATOM 1893 O O . GLY A 1 243 ? -2.532 -10.502 4.012 1.00 95.06 243 GLY A O 1
ATOM 1894 N N . GLY A 1 244 ? -1.855 -9.453 2.148 1.00 96.50 244 GLY A N 1
ATOM 1895 C CA . GLY A 1 244 ? -2.962 -8.520 2.162 1.00 96.50 244 GLY A CA 1
ATOM 1896 C C . GLY A 1 244 ? -2.986 -7.611 0.952 1.00 96.50 244 GLY A C 1
ATOM 1897 O O . GLY A 1 244 ? -2.021 -7.499 0.198 1.00 96.50 244 GLY A O 1
ATOM 1898 N N . HIS A 1 245 ? -4.132 -6.966 0.778 1.00 97.94 245 HIS A N 1
ATOM 1899 C CA . HIS A 1 245 ? -4.440 -6.134 -0.369 1.00 97.94 245 HIS A CA 1
ATOM 1900 C C . HIS A 1 245 ? -4.936 -4.774 0.100 1.00 97.94 245 HIS A C 1
ATOM 1902 O O . HIS A 1 245 ? -5.784 -4.675 0.987 1.00 97.94 245 HIS A O 1
ATOM 1908 N N . VAL A 1 246 ? -4.423 -3.721 -0.525 1.00 97.94 246 VAL A N 1
ATOM 1909 C CA . VAL A 1 246 ? -4.769 -2.325 -0.262 1.00 97.94 246 VAL A CA 1
ATOM 1910 C C . VAL A 1 246 ? -5.302 -1.698 -1.531 1.00 97.94 246 VAL A C 1
ATOM 1912 O O . VAL A 1 246 ? -4.731 -1.875 -2.603 1.00 97.94 246 VAL A O 1
ATOM 1915 N N . GLN A 1 247 ? -6.359 -0.907 -1.398 1.00 97.50 247 GLN A N 1
ATOM 1916 C CA . GLN A 1 247 ? -6.868 -0.050 -2.452 1.00 97.50 247 GLN A CA 1
ATOM 1917 C C . GLN A 1 247 ? -6.900 1.401 -1.978 1.00 97.50 247 GLN A C 1
ATOM 1919 O O . GLN A 1 247 ? -7.533 1.712 -0.966 1.00 97.50 247 GLN A O 1
ATOM 1924 N N . ASN A 1 248 ? -6.268 2.293 -2.739 1.00 97.00 248 ASN A N 1
ATOM 1925 C CA . ASN A 1 248 ? -6.463 3.730 -2.585 1.00 97.00 248 ASN A CA 1
ATOM 1926 C C . ASN A 1 248 ? -7.798 4.111 -3.245 1.00 97.00 248 ASN A C 1
ATOM 1928 O O . ASN A 1 248 ? -8.059 3.810 -4.412 1.00 97.00 248 ASN A O 1
ATOM 1932 N N . MET A 1 249 ? -8.686 4.735 -2.480 1.00 95.56 249 MET A N 1
ATOM 1933 C CA . MET A 1 249 ? -10.045 5.032 -2.927 1.00 95.56 249 MET A CA 1
ATOM 1934 C C . MET A 1 249 ? -10.126 6.268 -3.823 1.00 95.56 249 MET A C 1
ATOM 1936 O O . MET A 1 249 ? -11.090 6.377 -4.586 1.00 95.56 249 MET A O 1
ATOM 1940 N N . GLU A 1 250 ? -9.131 7.151 -3.774 1.00 94.50 250 GLU A N 1
ATOM 1941 C CA . GLU A 1 250 ? -9.018 8.334 -4.626 1.00 94.50 250 GLU A CA 1
ATOM 1942 C C . GLU A 1 250 ? -8.386 7.971 -5.975 1.00 94.50 250 GLU A C 1
ATOM 1944 O O . GLU A 1 250 ? -9.019 8.145 -7.017 1.00 94.50 250 GLU A O 1
ATOM 1949 N N . THR A 1 251 ? -7.183 7.386 -5.962 1.00 95.12 251 THR A N 1
ATOM 1950 C CA . THR A 1 251 ? -6.436 7.051 -7.190 1.00 95.12 251 THR A CA 1
ATOM 1951 C C . THR A 1 251 ? -6.914 5.761 -7.855 1.00 95.12 251 THR A C 1
ATOM 1953 O O . THR A 1 251 ? -6.631 5.528 -9.028 1.00 95.12 251 THR A O 1
ATOM 1956 N N . LYS A 1 252 ? -7.666 4.922 -7.125 1.00 95.19 252 LYS A N 1
ATOM 1957 C CA . LYS A 1 252 ? -8.076 3.559 -7.520 1.00 95.19 252 LYS A CA 1
ATOM 1958 C C . LYS A 1 252 ? -6.912 2.585 -7.715 1.00 95.19 252 LYS A C 1
ATOM 1960 O O . LYS A 1 252 ? -7.138 1.480 -8.213 1.00 95.19 252 LYS A O 1
ATOM 1965 N N . GLU A 1 253 ? -5.706 2.960 -7.303 1.00 96.00 253 GLU A N 1
ATOM 1966 C CA . GLU A 1 253 ? -4.544 2.077 -7.309 1.00 96.00 253 GLU A CA 1
ATOM 1967 C C . GLU A 1 253 ? -4.711 0.950 -6.290 1.00 96.00 253 GLU A C 1
ATOM 1969 O O . GLU A 1 253 ? -5.403 1.092 -5.275 1.00 96.00 253 GLU A O 1
ATOM 1974 N N . ARG A 1 254 ? -4.097 -0.193 -6.598 1.00 96.75 254 ARG A N 1
ATOM 1975 C CA . ARG A 1 254 ? -4.135 -1.390 -5.765 1.00 96.75 254 ARG A CA 1
ATOM 1976 C C . ARG A 1 254 ? -2.737 -1.930 -5.566 1.00 96.75 254 ARG A C 1
ATOM 1978 O O . ARG A 1 254 ? -1.941 -1.959 -6.503 1.00 96.75 254 ARG A O 1
ATOM 1985 N N . TRP A 1 255 ? -2.492 -2.420 -4.364 1.00 97.75 255 TRP A N 1
ATOM 1986 C CA . TRP A 1 255 ? -1.260 -3.094 -3.998 1.00 97.75 255 TRP A CA 1
ATOM 1987 C C . TRP A 1 255 ? -1.607 -4.374 -3.265 1.00 97.75 255 TRP A C 1
ATOM 1989 O O . TRP A 1 255 ? -2.565 -4.411 -2.498 1.00 97.75 255 TRP A O 1
ATOM 1999 N N . GLY A 1 256 ? -0.838 -5.419 -3.522 1.00 97.25 256 GLY A N 1
ATOM 2000 C CA . GLY A 1 256 ? -0.954 -6.694 -2.839 1.00 97.25 256 GLY A CA 1
ATOM 2001 C C . GLY A 1 256 ? 0.432 -7.202 -2.499 1.00 97.25 256 GLY A C 1
ATOM 2002 O O . GLY A 1 256 ? 1.398 -6.892 -3.203 1.00 97.25 256 GLY A O 1
ATOM 2003 N N . TRP A 1 257 ? 0.525 -7.949 -1.414 1.00 96.56 257 TRP A N 1
ATOM 2004 C CA . TRP A 1 257 ? 1.729 -8.674 -1.049 1.00 96.56 257 TRP A CA 1
ATOM 2005 C C . TRP A 1 257 ? 1.347 -10.027 -0.476 1.00 96.56 257 TRP A C 1
ATOM 2007 O O . TRP A 1 257 ? 0.318 -10.169 0.187 1.00 96.56 257 TRP A O 1
ATOM 2017 N N . ASP A 1 258 ? 2.235 -10.982 -0.696 1.00 95.31 258 ASP A N 1
ATOM 2018 C CA . ASP A 1 258 ? 2.147 -12.310 -0.119 1.00 95.31 258 ASP A CA 1
ATOM 2019 C C . ASP A 1 258 ? 3.032 -12.401 1.124 1.00 95.31 258 ASP A C 1
ATOM 2021 O O . ASP A 1 258 ? 3.952 -11.599 1.335 1.00 95.31 258 ASP A O 1
ATOM 2025 N N . ARG A 1 259 ? 2.734 -13.377 1.979 1.00 92.12 259 ARG A N 1
ATOM 2026 C CA . ARG A 1 259 ? 3.432 -13.569 3.252 1.00 92.12 259 ARG A CA 1
ATOM 2027 C C . ARG A 1 259 ? 4.903 -13.925 3.036 1.00 92.12 259 ARG A C 1
ATOM 2029 O O . ARG A 1 259 ? 5.768 -13.391 3.727 1.00 92.12 259 ARG A O 1
ATOM 2036 N N . GLU A 1 260 ? 5.188 -14.752 2.037 1.00 90.44 260 GLU A N 1
ATOM 2037 C CA . GLU A 1 260 ? 6.526 -15.270 1.736 1.00 90.44 260 GLU A CA 1
ATOM 2038 C C . GLU A 1 260 ? 7.500 -14.135 1.373 1.00 90.44 260 GLU A C 1
ATOM 2040 O O . GLU A 1 260 ? 8.692 -14.186 1.686 1.00 90.44 260 GLU A O 1
ATOM 2045 N N . LEU A 1 261 ? 6.990 -13.061 0.757 1.00 88.12 261 LEU A N 1
ATOM 2046 C CA . LEU A 1 261 ? 7.780 -11.874 0.417 1.00 88.12 261 LEU A CA 1
ATOM 2047 C C . LEU A 1 261 ? 8.222 -11.089 1.661 1.00 88.12 261 LEU A C 1
ATOM 2049 O O . LEU A 1 261 ? 9.290 -10.472 1.645 1.00 88.12 261 LEU A O 1
ATOM 2053 N N . LEU A 1 262 ? 7.409 -11.102 2.721 1.00 88.75 262 LEU A N 1
ATOM 2054 C CA . LEU A 1 262 ? 7.686 -10.412 3.982 1.00 88.75 262 LEU A CA 1
ATOM 2055 C C . LEU A 1 262 ? 8.616 -11.231 4.880 1.00 88.75 262 LEU A C 1
ATOM 2057 O O . LEU A 1 262 ? 9.595 -10.695 5.399 1.00 88.75 262 LEU A O 1
ATOM 2061 N N . GLU A 1 263 ? 8.349 -12.531 5.019 1.00 86.31 263 GLU A N 1
ATOM 2062 C CA . GLU A 1 263 ? 9.160 -13.450 5.831 1.00 86.31 263 GLU A CA 1
ATOM 2063 C C . GLU A 1 263 ? 10.606 -13.512 5.325 1.00 86.31 263 GLU A C 1
ATOM 2065 O O . GLU A 1 263 ? 11.549 -13.354 6.104 1.00 86.31 263 GLU A O 1
ATOM 2070 N N . GLY A 1 264 ? 10.795 -13.583 4.001 1.00 77.31 264 GLY A N 1
ATOM 2071 C CA . GLY A 1 264 ? 12.125 -13.564 3.391 1.00 77.31 264 GLY A CA 1
ATOM 2072 C C . GLY A 1 264 ? 12.927 -12.282 3.660 1.00 77.31 264 GLY A C 1
ATOM 2073 O O . GLY A 1 264 ? 14.148 -12.274 3.481 1.00 77.31 264 GLY A O 1
ATOM 2074 N N . PHE A 1 265 ? 12.283 -11.190 4.088 1.00 72.75 265 PHE A N 1
ATOM 2075 C CA . PHE A 1 265 ? 12.970 -9.965 4.493 1.00 72.75 265 PHE A CA 1
ATOM 2076 C C . PHE A 1 265 ? 13.432 -10.008 5.957 1.00 72.75 265 PHE A C 1
ATOM 2078 O O . PHE A 1 265 ? 14.532 -9.535 6.256 1.00 72.75 265 PHE A O 1
ATOM 2085 N N . GLU A 1 266 ? 12.629 -10.576 6.861 1.00 72.06 266 GLU A N 1
ATOM 2086 C CA . GLU A 1 266 ? 12.963 -10.651 8.288 1.00 72.06 266 GLU A CA 1
ATOM 2087 C C . GLU A 1 266 ? 13.960 -11.770 8.597 1.00 72.06 266 GLU A C 1
ATOM 2089 O O . GLU A 1 266 ? 14.930 -11.529 9.314 1.00 72.06 266 GLU A O 1
ATOM 2094 N N . GLU A 1 267 ? 13.820 -12.944 7.980 1.00 64.69 267 GLU A N 1
ATOM 2095 C CA . GLU A 1 267 ? 14.772 -14.048 8.162 1.00 64.69 267 GLU A CA 1
ATOM 2096 C C . GLU A 1 267 ? 16.186 -13.658 7.680 1.00 64.69 267 GLU A C 1
ATOM 2098 O O . GLU A 1 267 ? 17.204 -13.998 8.284 1.00 64.69 267 GLU A O 1
ATOM 2103 N N . ARG A 1 268 ? 16.270 -12.795 6.656 1.00 58.78 268 ARG A N 1
ATOM 2104 C CA . ARG A 1 268 ? 17.535 -12.212 6.167 1.00 58.78 268 ARG A CA 1
ATOM 2105 C C . ARG A 1 268 ? 18.146 -11.151 7.082 1.00 58.78 268 ARG A C 1
ATOM 2107 O O . ARG A 1 268 ? 19.255 -10.689 6.806 1.00 58.78 268 ARG A O 1
ATOM 2114 N N . ARG A 1 269 ? 17.457 -10.740 8.148 1.00 62.56 269 ARG A N 1
ATOM 2115 C CA . ARG A 1 269 ? 17.948 -9.740 9.107 1.00 62.56 269 ARG A CA 1
ATOM 2116 C C . ARG A 1 269 ? 18.936 -10.328 10.120 1.00 62.56 269 ARG A C 1
ATOM 2118 O O . ARG A 1 269 ? 19.680 -9.554 10.719 1.00 62.56 269 ARG A O 1
ATOM 2125 N N . GLY A 1 270 ? 18.969 -11.656 10.281 1.00 66.38 270 GLY A N 1
ATOM 2126 C CA . GLY A 1 270 ? 19.796 -12.339 11.284 1.00 66.38 270 GLY A CA 1
ATOM 2127 C C . GLY A 1 270 ? 21.304 -12.146 11.096 1.00 66.38 270 GLY A C 1
ATOM 2128 O O . GLY A 1 270 ? 22.012 -11.910 12.070 1.00 66.38 270 GLY A O 1
ATOM 2129 N N . ASP A 1 271 ? 21.784 -12.124 9.847 1.00 81.25 271 ASP A N 1
ATOM 2130 C CA . ASP A 1 271 ? 23.208 -11.975 9.539 1.00 81.25 271 ASP A CA 1
ATOM 2131 C C . ASP A 1 271 ? 23.477 -10.729 8.691 1.00 81.25 271 ASP A C 1
ATOM 2133 O O . ASP A 1 271 ? 23.314 -10.725 7.468 1.00 81.25 271 ASP A O 1
ATOM 2137 N N . PHE A 1 272 ? 23.987 -9.672 9.333 1.00 82.81 272 PHE A N 1
ATOM 2138 C CA . PHE A 1 272 ? 24.423 -8.437 8.663 1.00 82.81 272 PHE A CA 1
ATOM 2139 C C . PHE A 1 272 ? 25.338 -8.711 7.457 1.00 82.81 272 PHE A C 1
ATOM 2141 O O . PHE A 1 272 ? 25.211 -8.065 6.416 1.00 82.81 272 PHE A O 1
ATOM 2148 N N . TRP A 1 273 ? 26.241 -9.690 7.579 1.00 86.19 273 TRP A N 1
ATOM 2149 C CA . TRP A 1 273 ? 27.147 -10.084 6.500 1.00 86.19 273 TRP A CA 1
ATOM 2150 C C . TRP A 1 273 ? 26.420 -10.712 5.314 1.00 86.19 273 TRP A C 1
ATOM 2152 O O . TRP A 1 273 ? 26.761 -10.397 4.176 1.00 86.19 273 TRP A O 1
ATOM 2162 N N . SER A 1 274 ? 25.409 -11.546 5.563 1.00 83.69 274 SER A N 1
ATOM 2163 C CA . SER A 1 274 ? 24.577 -12.128 4.507 1.00 83.69 274 SER A CA 1
ATOM 2164 C C . SER A 1 274 ? 23.828 -11.028 3.756 1.00 83.69 274 SER A C 1
ATOM 2166 O O . SER A 1 274 ? 23.959 -10.903 2.537 1.00 83.69 274 SER A O 1
ATOM 2168 N N . TRP A 1 275 ? 23.156 -10.134 4.490 1.00 83.75 275 TRP A N 1
ATOM 2169 C CA . TRP A 1 275 ? 22.480 -8.974 3.908 1.00 83.75 275 TRP A CA 1
ATOM 2170 C C . TRP A 1 275 ? 23.434 -8.102 3.075 1.00 83.75 275 TRP A C 1
ATOM 2172 O O . TRP A 1 275 ? 23.124 -7.754 1.934 1.00 83.75 275 TRP A O 1
ATOM 2182 N N . PHE A 1 276 ? 24.620 -7.786 3.603 1.00 88.31 276 PHE A N 1
ATOM 2183 C CA . PHE A 1 276 ? 25.611 -6.957 2.916 1.00 88.31 276 PHE A CA 1
ATOM 2184 C C . PHE A 1 276 ? 26.154 -7.619 1.642 1.00 88.31 276 PHE A C 1
ATOM 2186 O O . PHE A 1 276 ? 26.250 -6.962 0.603 1.00 88.31 276 PHE A O 1
ATOM 2193 N N . LEU A 1 277 ? 26.477 -8.916 1.691 1.00 90.75 277 LEU A N 1
ATOM 2194 C CA . LEU A 1 277 ? 26.958 -9.666 0.528 1.00 90.75 277 LEU A CA 1
ATOM 2195 C C . LEU A 1 277 ? 25.893 -9.770 -0.562 1.00 90.75 277 LEU A C 1
ATOM 2197 O O . LEU A 1 277 ? 26.228 -9.611 -1.734 1.00 90.75 277 LEU A O 1
ATOM 2201 N N . ILE A 1 278 ? 24.624 -9.956 -0.192 1.00 85.69 278 ILE A N 1
ATOM 2202 C CA . ILE A 1 278 ? 23.508 -9.933 -1.145 1.00 85.69 278 ILE A CA 1
ATOM 2203 C C . ILE A 1 278 ? 23.426 -8.561 -1.818 1.00 85.69 278 ILE A C 1
ATOM 2205 O O . ILE A 1 278 ? 23.377 -8.487 -3.041 1.00 85.69 278 ILE A O 1
ATOM 2209 N N . LYS A 1 279 ? 23.510 -7.461 -1.056 1.00 89.88 279 LYS A N 1
ATOM 2210 C CA . LYS A 1 279 ? 23.483 -6.105 -1.634 1.00 89.88 279 LYS A CA 1
ATOM 2211 C C . LYS A 1 279 ? 24.665 -5.819 -2.555 1.00 89.88 279 LYS A C 1
ATOM 2213 O O . LYS A 1 279 ? 24.478 -5.194 -3.598 1.00 89.88 279 LYS A O 1
ATOM 2218 N N . ILE A 1 280 ? 25.867 -6.281 -2.210 1.00 94.62 280 ILE A N 1
ATOM 2219 C CA . ILE A 1 280 ? 27.021 -6.209 -3.116 1.00 94.62 280 ILE A CA 1
ATOM 2220 C C . ILE A 1 280 ? 26.791 -7.068 -4.362 1.00 94.62 280 ILE A C 1
ATOM 2222 O O . ILE A 1 280 ? 27.130 -6.627 -5.458 1.00 94.62 280 ILE A O 1
ATOM 2226 N N . GLY A 1 281 ? 26.212 -8.259 -4.212 1.00 95.25 281 GLY A N 1
ATOM 2227 C CA . GLY A 1 281 ? 25.863 -9.150 -5.317 1.00 95.25 281 GLY A CA 1
ATOM 2228 C C . GLY A 1 281 ? 24.875 -8.507 -6.287 1.00 95.25 281 GLY A C 1
ATOM 2229 O O . GLY A 1 281 ? 25.150 -8.454 -7.485 1.00 95.25 281 GLY A O 1
ATOM 2230 N N . ASP A 1 282 ? 23.788 -7.931 -5.771 1.00 92.31 282 ASP A N 1
ATOM 2231 C CA . ASP A 1 282 ? 22.787 -7.197 -6.551 1.00 92.31 282 ASP A CA 1
ATOM 2232 C C . ASP A 1 282 ? 23.418 -6.000 -7.276 1.00 92.31 282 ASP A C 1
ATOM 2234 O O . ASP A 1 282 ? 23.188 -5.791 -8.469 1.00 92.31 282 ASP A O 1
ATOM 2238 N N . LEU A 1 283 ? 24.269 -5.231 -6.583 1.00 96.19 283 LEU A N 1
ATOM 2239 C CA . LEU A 1 283 ? 24.990 -4.102 -7.173 1.00 96.19 283 LEU A CA 1
ATOM 2240 C C . LEU A 1 283 ? 25.935 -4.560 -8.290 1.00 96.19 283 LEU A C 1
ATOM 2242 O O . LEU A 1 283 ? 25.980 -3.950 -9.359 1.00 96.19 283 LEU A O 1
ATOM 2246 N N . PHE A 1 284 ? 26.684 -5.638 -8.061 1.00 97.38 284 PHE A N 1
ATOM 2247 C CA . PHE A 1 284 ? 27.580 -6.215 -9.055 1.00 97.38 284 PHE A CA 1
ATOM 2248 C C . PHE A 1 284 ? 26.805 -6.713 -10.279 1.00 97.38 284 PHE A C 1
ATOM 2250 O O . PHE A 1 284 ? 27.197 -6.415 -11.408 1.00 97.38 284 PHE A O 1
ATOM 2257 N N . LEU A 1 285 ? 25.678 -7.403 -10.075 1.00 95.94 285 LEU A N 1
ATOM 2258 C CA . LEU A 1 285 ? 24.814 -7.887 -11.149 1.00 95.94 285 LEU A CA 1
ATOM 2259 C C . LEU A 1 285 ? 24.209 -6.725 -11.950 1.00 95.94 285 LEU A C 1
ATOM 2261 O O . LEU A 1 285 ? 24.171 -6.784 -13.179 1.00 95.94 285 LEU A O 1
ATOM 2265 N N . ALA A 1 286 ? 23.805 -5.640 -11.283 1.00 96.75 286 ALA A N 1
ATOM 2266 C CA . ALA A 1 286 ? 23.316 -4.430 -11.938 1.00 96.75 286 ALA A CA 1
ATOM 2267 C C . ALA A 1 286 ? 24.405 -3.754 -12.791 1.00 96.75 286 ALA A C 1
ATOM 2269 O O . ALA A 1 286 ? 24.151 -3.392 -13.942 1.00 96.75 286 ALA A O 1
ATOM 2270 N N . ILE A 1 287 ? 25.633 -3.637 -12.271 1.00 96.81 287 ILE A N 1
ATOM 2271 C CA . ILE A 1 287 ? 26.783 -3.094 -13.015 1.00 96.81 287 ILE A CA 1
ATOM 2272 C C . ILE A 1 287 ? 27.119 -3.980 -14.221 1.00 96.81 287 ILE A C 1
ATOM 2274 O O . ILE A 1 287 ? 27.349 -3.470 -15.321 1.00 96.81 287 ILE A O 1
ATOM 2278 N N . LEU A 1 288 ? 27.124 -5.302 -14.040 1.00 97.56 288 LEU A N 1
ATOM 2279 C CA . LEU A 1 288 ? 27.379 -6.265 -15.108 1.00 97.56 288 LEU A CA 1
ATOM 2280 C C . LEU A 1 288 ? 26.300 -6.181 -16.192 1.00 97.56 288 LEU A C 1
ATOM 2282 O O . LEU A 1 288 ? 26.632 -6.104 -17.374 1.00 97.56 288 LEU A O 1
ATOM 2286 N N . SER A 1 289 ? 25.025 -6.133 -15.801 1.00 97.25 289 SER A N 1
ATOM 2287 C CA . SER A 1 289 ? 23.890 -5.963 -16.714 1.00 97.25 289 SER A CA 1
ATOM 2288 C C . SER A 1 289 ? 24.015 -4.668 -17.517 1.00 97.25 289 SER A C 1
ATOM 2290 O O . SER A 1 289 ? 23.937 -4.687 -18.746 1.00 97.25 289 SER A O 1
ATOM 2292 N N . PHE A 1 290 ? 24.332 -3.553 -16.852 1.00 97.06 290 PHE A N 1
ATOM 2293 C CA . PHE A 1 290 ? 24.580 -2.279 -17.519 1.00 97.06 290 PHE A CA 1
ATOM 2294 C C . PHE A 1 290 ? 25.724 -2.376 -18.538 1.00 97.06 290 PHE A C 1
ATOM 2296 O O . PHE A 1 290 ? 25.576 -1.938 -19.680 1.00 97.06 290 PHE A O 1
ATOM 2303 N N . PHE A 1 291 ? 26.849 -2.997 -18.171 1.00 97.06 291 PHE A N 1
ATOM 2304 C CA . PHE A 1 291 ? 27.979 -3.179 -19.082 1.00 97.06 291 PHE A CA 1
ATOM 2305 C C . PHE A 1 291 ? 27.625 -4.066 -20.283 1.00 97.06 291 PHE A C 1
ATOM 2307 O O . PHE A 1 291 ? 27.996 -3.740 -21.411 1.00 97.06 291 PHE A O 1
ATOM 2314 N N . LEU A 1 292 ? 26.879 -5.156 -20.072 1.00 97.00 292 LEU A N 1
ATOM 2315 C CA . LEU A 1 292 ? 26.415 -6.027 -21.153 1.00 97.00 292 LEU A CA 1
ATOM 2316 C C . LEU A 1 292 ? 25.473 -5.288 -22.103 1.00 97.00 292 LEU A C 1
ATOM 2318 O O . LEU A 1 292 ? 25.684 -5.340 -23.314 1.00 97.00 292 LEU A O 1
ATOM 2322 N N . ILE A 1 293 ? 24.490 -4.554 -21.577 1.00 97.31 293 ILE A N 1
ATOM 2323 C CA . ILE A 1 293 ? 23.559 -3.758 -22.386 1.00 97.31 293 ILE A CA 1
ATOM 2324 C C . ILE A 1 293 ? 24.329 -2.717 -23.203 1.00 97.31 293 ILE A C 1
ATOM 2326 O O . ILE A 1 293 ? 24.125 -2.608 -24.414 1.00 97.31 293 ILE A O 1
ATOM 2330 N N . MET A 1 294 ? 25.259 -1.991 -22.581 1.00 97.00 294 MET A N 1
ATOM 2331 C CA . MET A 1 294 ? 26.084 -0.995 -23.267 1.00 97.00 294 MET A CA 1
ATOM 2332 C C . MET A 1 294 ? 26.986 -1.625 -24.335 1.00 97.00 294 MET A C 1
ATOM 2334 O O . MET A 1 294 ? 27.097 -1.088 -25.437 1.00 97.00 294 MET A O 1
ATOM 2338 N N . SER A 1 295 ? 27.593 -2.778 -24.046 1.00 97.06 295 SER A N 1
ATOM 2339 C CA . SER A 1 295 ? 28.450 -3.515 -24.981 1.00 97.06 295 SER A CA 1
ATOM 2340 C C . SER A 1 295 ? 27.666 -4.026 -26.191 1.00 97.06 295 SER A C 1
ATOM 2342 O O . SER A 1 295 ? 28.056 -3.772 -27.332 1.00 97.06 295 SER A O 1
ATOM 2344 N N . VAL A 1 296 ? 26.516 -4.670 -25.964 1.00 96.94 296 VAL A N 1
ATOM 2345 C CA . VAL A 1 296 ? 25.632 -5.159 -27.033 1.00 96.94 296 VAL A CA 1
ATOM 2346 C C . VAL A 1 296 ? 25.113 -3.996 -27.870 1.00 96.94 296 VAL A C 1
ATOM 2348 O O . VAL A 1 296 ? 25.169 -4.056 -29.095 1.00 96.94 296 VAL A O 1
ATOM 2351 N N . THR A 1 297 ? 24.688 -2.902 -27.238 1.00 96.00 297 THR A N 1
ATOM 2352 C CA . THR A 1 297 ? 24.226 -1.703 -27.951 1.00 96.00 297 THR A CA 1
ATOM 2353 C C . THR A 1 297 ? 25.343 -1.110 -28.813 1.00 96.00 297 THR A C 1
ATOM 2355 O O . THR A 1 297 ? 25.129 -0.822 -29.990 1.00 96.00 297 THR A O 1
ATOM 2358 N N . ALA A 1 298 ? 26.562 -0.987 -28.277 1.00 95.44 298 ALA A N 1
ATOM 2359 C CA . ALA A 1 298 ? 27.718 -0.505 -29.030 1.00 95.44 298 ALA A CA 1
ATOM 2360 C C . ALA A 1 298 ? 28.082 -1.436 -30.198 1.00 95.44 298 ALA A C 1
ATOM 2362 O O . ALA A 1 298 ? 28.401 -0.959 -31.291 1.00 95.44 298 ALA A O 1
ATOM 2363 N N . LEU A 1 299 ? 28.001 -2.755 -29.998 1.00 92.88 299 LEU A N 1
ATOM 2364 C CA . LEU A 1 299 ? 28.213 -3.750 -31.045 1.00 92.88 299 LEU A CA 1
ATOM 2365 C C . LEU A 1 299 ? 27.150 -3.624 -32.135 1.00 92.88 299 LEU A C 1
ATOM 2367 O O . LEU A 1 299 ? 27.515 -3.572 -33.303 1.00 92.88 299 LEU A O 1
ATOM 2371 N N . ILE A 1 300 ? 25.868 -3.511 -31.782 1.00 92.56 300 ILE A N 1
ATOM 2372 C CA . ILE A 1 300 ? 24.768 -3.340 -32.741 1.00 92.56 300 ILE A CA 1
ATOM 2373 C C . ILE A 1 300 ? 24.959 -2.058 -33.548 1.00 92.56 300 ILE A C 1
ATOM 2375 O O . ILE A 1 300 ? 24.901 -2.105 -34.773 1.00 92.56 300 ILE A O 1
ATOM 2379 N N . VAL A 1 301 ? 25.259 -0.926 -32.904 1.00 91.31 301 VAL A N 1
ATOM 2380 C CA . VAL A 1 301 ? 25.550 0.334 -33.610 1.00 91.31 301 VAL A CA 1
ATOM 2381 C C . VAL A 1 301 ? 26.738 0.156 -34.552 1.00 91.31 301 VAL A C 1
ATOM 2383 O O . VAL A 1 301 ? 26.698 0.604 -35.699 1.00 91.31 301 VAL A O 1
ATOM 2386 N N . ARG A 1 302 ? 27.788 -0.543 -34.115 1.00 87.94 302 ARG A N 1
ATOM 2387 C CA . ARG A 1 302 ? 28.952 -0.820 -34.957 1.00 87.94 302 ARG A CA 1
ATOM 2388 C C . ARG A 1 302 ? 28.608 -1.735 -36.130 1.00 87.94 302 ARG A C 1
ATOM 2390 O O . ARG A 1 302 ? 29.041 -1.449 -37.235 1.00 87.94 302 ARG A O 1
ATOM 2397 N N . VAL A 1 303 ? 27.812 -2.780 -35.923 1.00 86.19 303 VAL A N 1
ATOM 2398 C CA . VAL A 1 303 ? 27.350 -3.689 -36.980 1.00 86.19 303 VAL A CA 1
ATOM 2399 C C . VAL A 1 303 ? 26.431 -2.970 -37.954 1.00 86.19 303 VAL A C 1
ATOM 2401 O O . VAL A 1 303 ? 26.599 -3.155 -39.145 1.00 86.19 303 VAL A O 1
ATOM 2404 N N . LEU A 1 304 ? 25.509 -2.120 -37.501 1.00 84.00 304 LEU A N 1
ATOM 2405 C CA . LEU A 1 304 ? 24.627 -1.346 -38.382 1.00 84.00 304 LEU A CA 1
ATOM 2406 C C . LEU A 1 304 ? 25.406 -0.315 -39.202 1.00 84.00 304 LEU A C 1
ATOM 2408 O O . LEU A 1 304 ? 25.167 -0.151 -40.398 1.00 84.00 304 LEU A O 1
ATOM 2412 N N . THR A 1 305 ? 26.365 0.367 -38.572 1.00 83.56 305 THR A N 1
ATOM 2413 C CA . THR A 1 305 ? 27.220 1.334 -39.270 1.00 83.56 305 THR A CA 1
ATOM 2414 C C . THR A 1 305 ? 28.171 0.654 -40.248 1.00 83.56 305 THR A C 1
ATOM 2416 O O . THR A 1 305 ? 28.399 1.204 -41.320 1.00 83.56 305 THR A O 1
ATOM 2419 N N . THR A 1 306 ? 28.698 -0.539 -39.953 1.00 83.62 306 THR A N 1
ATOM 2420 C CA . THR A 1 306 ? 29.549 -1.274 -40.901 1.00 83.62 306 THR A CA 1
ATOM 2421 C C . THR A 1 306 ? 28.740 -2.018 -41.963 1.00 83.62 306 THR A C 1
ATOM 2423 O O . THR A 1 306 ? 29.112 -1.968 -43.131 1.00 83.62 306 THR A O 1
ATOM 2426 N N . SER A 1 307 ? 27.622 -2.659 -41.619 1.00 83.94 307 SER A N 1
ATOM 2427 C CA . SER A 1 307 ? 26.788 -3.410 -42.567 1.00 83.94 307 SER A CA 1
ATOM 2428 C C . SER A 1 307 ? 26.092 -2.490 -43.565 1.00 83.94 307 SER A C 1
ATOM 2430 O O . SER A 1 307 ? 26.101 -2.781 -44.759 1.00 83.94 307 SER A O 1
ATOM 2432 N N . GLY A 1 308 ? 25.582 -1.336 -43.116 1.00 79.94 308 GLY A N 1
ATOM 2433 C CA . GLY A 1 308 ? 25.003 -0.328 -44.004 1.00 79.94 308 GLY A CA 1
ATOM 2434 C C . GLY A 1 308 ? 26.016 0.156 -45.040 1.00 79.94 308 GLY A C 1
ATOM 2435 O O . GLY A 1 308 ? 25.695 0.294 -46.217 1.00 79.94 308 GLY A O 1
ATOM 2436 N N . VAL A 1 309 ? 27.274 0.312 -44.630 1.00 75.94 309 VAL A N 1
ATOM 2437 C CA . VAL A 1 309 ? 28.372 0.669 -45.531 1.00 75.94 309 VAL A CA 1
ATOM 2438 C C . VAL A 1 309 ? 28.667 -0.450 -46.526 1.00 75.94 309 VAL A C 1
ATOM 2440 O O . VAL A 1 309 ? 28.762 -0.184 -47.723 1.00 75.94 309 VAL A O 1
ATOM 2443 N N . VAL A 1 310 ? 28.774 -1.698 -46.058 1.00 76.12 310 VAL A N 1
ATOM 2444 C CA . VAL A 1 310 ? 29.059 -2.858 -46.918 1.00 76.12 310 VAL A CA 1
ATOM 2445 C C . VAL A 1 310 ? 27.965 -3.068 -47.966 1.00 76.12 310 VAL A C 1
ATOM 2447 O O . VAL A 1 310 ? 28.296 -3.418 -49.091 1.00 76.12 310 VAL A O 1
ATOM 2450 N N . VAL A 1 311 ? 26.694 -2.800 -47.649 1.00 79.81 311 VAL A N 1
ATOM 2451 C CA . VAL A 1 311 ? 25.567 -2.935 -48.593 1.00 79.81 311 VAL A CA 1
ATOM 2452 C C . VAL A 1 311 ? 25.454 -1.741 -49.549 1.00 79.81 311 VAL A C 1
ATOM 2454 O O . VAL A 1 311 ? 25.097 -1.915 -50.714 1.00 79.81 311 VAL A O 1
ATOM 2457 N N . MET A 1 312 ? 25.803 -0.527 -49.114 1.00 81.56 312 MET A N 1
ATOM 2458 C CA . MET A 1 312 ? 25.754 0.655 -49.985 1.00 81.56 312 MET A CA 1
ATOM 2459 C C . MET A 1 312 ? 26.760 0.576 -51.141 1.00 81.56 312 MET A C 1
ATOM 2461 O O . MET A 1 312 ? 26.453 1.020 -52.246 1.00 81.56 312 MET A O 1
ATOM 2465 N N . PHE A 1 313 ? 27.931 -0.037 -50.946 1.00 76.69 313 PHE A N 1
ATOM 2466 C CA . PHE A 1 313 ? 28.931 -0.181 -52.013 1.00 76.69 313 PHE A CA 1
ATOM 2467 C C . PHE A 1 313 ? 28.470 -0.979 -53.248 1.00 76.69 313 PHE A C 1
ATOM 2469 O O . PHE A 1 313 ? 28.592 -0.440 -54.352 1.00 76.69 313 PHE A O 1
ATOM 2476 N N . PRO A 1 314 ? 27.939 -2.211 -53.134 1.00 80.44 314 PRO A N 1
ATOM 2477 C CA . PRO A 1 314 ? 27.443 -2.961 -54.284 1.00 80.44 314 PRO A CA 1
ATOM 2478 C C . PRO A 1 314 ? 26.216 -2.298 -54.920 1.00 80.44 314 PRO A C 1
ATOM 2480 O O . PRO A 1 314 ? 26.093 -2.321 -56.143 1.00 80.44 314 PRO A O 1
ATOM 2483 N N . ILE A 1 315 ? 25.353 -1.635 -54.138 1.00 84.94 315 ILE A N 1
ATOM 2484 C CA . ILE A 1 315 ? 24.204 -0.886 -54.676 1.00 84.94 315 ILE A CA 1
ATOM 2485 C C . ILE A 1 315 ? 24.679 0.272 -55.564 1.00 84.94 315 ILE A C 1
ATOM 2487 O O . ILE A 1 315 ? 24.241 0.391 -56.708 1.00 84.94 315 ILE A O 1
ATOM 2491 N N . PHE A 1 316 ? 25.621 1.091 -55.088 1.00 81.94 316 PHE A N 1
ATOM 2492 C CA . PHE A 1 316 ? 26.191 2.175 -55.894 1.00 81.94 316 PHE A CA 1
ATOM 2493 C C . PHE A 1 316 ? 26.998 1.650 -57.089 1.00 81.94 316 PHE A C 1
ATOM 2495 O O . PHE A 1 316 ? 26.942 2.241 -58.168 1.00 81.94 316 PHE A O 1
ATOM 2502 N N . ALA A 1 317 ? 27.699 0.519 -56.945 1.00 80.31 317 ALA A N 1
ATOM 2503 C CA . ALA A 1 317 ? 28.367 -0.140 -58.066 1.00 80.31 317 ALA A CA 1
ATOM 2504 C C . ALA A 1 317 ? 27.364 -0.600 -59.141 1.00 80.31 317 ALA A C 1
ATOM 2506 O O . ALA A 1 317 ? 27.626 -0.426 -60.332 1.00 80.31 317 ALA A O 1
ATOM 2507 N N . CYS A 1 318 ? 26.202 -1.113 -58.730 1.00 84.62 318 CYS A N 1
ATOM 2508 C CA . CYS A 1 318 ? 25.108 -1.493 -59.621 1.00 84.62 318 CYS A CA 1
ATOM 2509 C C . CYS A 1 318 ? 24.497 -0.269 -60.322 1.00 84.62 318 CYS A C 1
ATOM 2511 O O . CYS A 1 318 ? 24.390 -0.256 -61.546 1.00 84.62 318 CYS A O 1
ATOM 2513 N N . PHE A 1 319 ? 24.204 0.817 -59.593 1.00 87.38 319 PHE A N 1
ATOM 2514 C CA . PHE A 1 319 ? 23.728 2.071 -60.197 1.00 87.38 319 PHE A CA 1
ATOM 2515 C C . PHE A 1 319 ? 24.713 2.651 -61.215 1.00 87.38 319 PHE A C 1
ATOM 2517 O O . PHE A 1 319 ? 24.295 3.163 -62.256 1.00 87.38 319 PHE A O 1
ATOM 2524 N N . ARG A 1 320 ? 26.020 2.507 -60.963 1.00 82.50 320 ARG A N 1
ATOM 2525 C CA . ARG A 1 320 ? 27.063 2.871 -61.927 1.00 82.50 320 ARG A CA 1
ATOM 2526 C C . ARG A 1 320 ? 27.031 1.979 -63.166 1.00 82.50 320 ARG A C 1
ATOM 2528 O O . ARG A 1 320 ? 27.129 2.491 -64.277 1.00 82.50 320 ARG A O 1
ATOM 2535 N N . ALA A 1 321 ? 26.881 0.665 -62.990 1.00 83.25 321 ALA A N 1
ATOM 2536 C CA . ALA A 1 321 ? 26.773 -0.284 -64.098 1.00 83.25 321 ALA A CA 1
ATOM 2537 C C . ALA A 1 321 ? 25.527 -0.025 -64.967 1.00 83.25 321 ALA A C 1
ATOM 2539 O O . ALA A 1 321 ? 25.589 -0.180 -66.183 1.00 83.25 321 ALA A O 1
ATOM 2540 N N . CYS A 1 322 ? 24.432 0.449 -64.367 1.00 92.12 322 CYS A N 1
ATOM 2541 C CA . CYS A 1 322 ? 23.217 0.866 -65.072 1.00 92.12 322 CYS A CA 1
ATOM 2542 C C . CYS A 1 322 ? 23.305 2.267 -65.708 1.00 92.12 322 CYS A C 1
ATOM 2544 O O . CYS A 1 322 ? 22.337 2.713 -66.319 1.00 92.12 322 CYS A O 1
ATOM 2546 N N . GLY A 1 323 ? 24.437 2.968 -65.579 1.00 89.25 323 GLY A N 1
ATOM 2547 C CA . GLY A 1 323 ? 24.662 4.263 -66.223 1.00 89.25 323 GLY A CA 1
ATOM 2548 C C . GLY A 1 323 ? 23.861 5.420 -65.623 1.00 89.25 323 GLY A C 1
ATOM 2549 O O . GLY A 1 323 ? 23.597 6.389 -66.331 1.00 89.25 323 GLY A O 1
ATOM 2550 N N . LEU A 1 324 ? 23.465 5.340 -64.346 1.00 88.19 324 LEU A N 1
ATOM 2551 C CA . LEU A 1 324 ? 22.693 6.399 -63.694 1.00 88.19 324 LEU A CA 1
ATOM 2552 C C . LEU A 1 324 ? 23.561 7.674 -63.538 1.00 88.19 324 LEU A C 1
ATOM 2554 O O . LEU A 1 324 ? 24.551 7.652 -62.795 1.00 88.19 324 LEU A O 1
ATOM 2558 N N . PRO A 1 325 ? 23.238 8.794 -64.214 1.00 78.06 325 PRO A N 1
ATOM 2559 C CA . PRO A 1 325 ? 24.040 10.010 -64.132 1.00 78.06 325 PRO A CA 1
ATOM 2560 C C . PRO A 1 325 ? 23.893 10.643 -62.740 1.00 78.06 325 PRO A C 1
ATOM 2562 O O . PRO A 1 325 ? 22.791 10.978 -62.317 1.00 78.06 325 PRO A O 1
ATOM 2565 N N . GLY A 1 326 ? 25.009 10.802 -62.021 1.00 77.69 326 GLY A N 1
ATOM 2566 C CA . GLY A 1 326 ? 25.047 11.392 -60.672 1.00 77.69 326 GLY A CA 1
ATOM 2567 C C . GLY A 1 326 ? 25.397 10.422 -59.537 1.00 77.69 326 GLY A C 1
ATOM 2568 O O . GLY A 1 326 ? 25.590 10.869 -58.407 1.00 77.69 326 GLY A O 1
ATOM 2569 N N . ALA A 1 327 ? 25.553 9.123 -59.818 1.00 77.31 327 ALA A N 1
ATOM 2570 C CA . ALA A 1 327 ? 26.096 8.142 -58.871 1.00 77.31 327 ALA A CA 1
ATOM 2571 C C . ALA A 1 327 ? 27.630 8.276 -58.746 1.00 77.31 327 ALA A C 1
ATOM 2573 O O . ALA A 1 327 ? 28.386 7.382 -59.122 1.00 77.31 327 ALA A O 1
ATOM 2574 N N . ASP A 1 328 ? 28.090 9.439 -58.282 1.00 76.38 328 ASP A N 1
ATOM 2575 C CA . ASP A 1 328 ? 29.509 9.767 -58.151 1.00 76.38 328 ASP A CA 1
ATOM 2576 C C . ASP A 1 328 ? 30.070 9.240 -56.815 1.00 76.38 328 ASP A C 1
ATOM 2578 O O . ASP A 1 328 ? 29.484 9.459 -55.748 1.00 76.38 328 ASP A O 1
ATOM 2582 N N . ASP A 1 329 ? 31.240 8.590 -56.852 1.00 72.00 329 ASP A N 1
ATOM 2583 C CA . ASP A 1 329 ? 31.939 8.039 -55.674 1.00 72.00 329 ASP A CA 1
ATOM 2584 C C . ASP A 1 329 ? 32.232 9.124 -54.621 1.00 72.00 329 ASP A C 1
ATOM 2586 O O . ASP A 1 329 ? 32.473 8.845 -53.444 1.00 72.00 329 ASP A O 1
ATOM 2590 N N . ARG A 1 330 ? 32.176 10.392 -55.034 1.00 77.50 330 ARG A N 1
ATOM 2591 C CA . ARG A 1 330 ? 32.298 11.559 -54.169 1.00 77.50 330 ARG A CA 1
ATOM 2592 C C . ARG A 1 330 ? 31.249 11.596 -53.054 1.00 77.50 330 ARG A C 1
ATOM 2594 O O . ARG A 1 330 ? 31.596 12.004 -51.948 1.00 77.50 330 ARG A O 1
ATOM 2601 N N . ILE A 1 331 ? 30.013 11.160 -53.309 1.00 78.62 331 ILE A N 1
ATOM 2602 C CA . ILE A 1 331 ? 28.941 11.153 -52.297 1.00 78.62 331 ILE A CA 1
ATOM 2603 C C . ILE A 1 331 ? 29.242 10.096 -51.229 1.00 78.62 331 ILE A C 1
ATOM 2605 O O . ILE A 1 331 ? 29.253 10.412 -50.043 1.00 78.62 331 ILE A O 1
ATOM 2609 N N . LEU A 1 332 ? 29.613 8.881 -51.641 1.00 74.81 332 LEU A N 1
ATOM 2610 C CA . LEU A 1 332 ? 30.041 7.814 -50.729 1.00 74.81 332 LEU A CA 1
ATOM 2611 C C . LEU A 1 332 ? 31.292 8.200 -49.925 1.00 74.81 332 LEU A C 1
ATOM 2613 O O . LEU A 1 332 ? 31.370 7.918 -48.731 1.00 74.81 332 LEU A O 1
ATOM 2617 N N . ASN A 1 333 ? 32.251 8.890 -50.548 1.00 76.69 333 ASN A N 1
ATOM 2618 C CA . ASN A 1 333 ? 33.461 9.369 -49.877 1.00 76.69 333 ASN A CA 1
ATOM 2619 C C . ASN A 1 333 ? 33.187 10.506 -48.877 1.00 76.69 333 ASN A C 1
ATOM 2621 O O . ASN A 1 333 ? 33.934 10.647 -47.909 1.00 76.69 333 ASN A O 1
ATOM 2625 N N . LEU A 1 334 ? 32.143 11.313 -49.094 1.00 77.81 334 LEU A N 1
ATOM 2626 C CA . LEU A 1 334 ? 31.687 12.327 -48.138 1.00 77.81 334 LEU A CA 1
ATOM 2627 C C . LEU A 1 334 ? 30.941 11.685 -46.965 1.00 77.81 334 LEU A C 1
ATOM 2629 O O . LEU A 1 334 ? 31.184 12.055 -45.819 1.00 77.81 334 LEU A O 1
ATOM 2633 N N . SER A 1 335 ? 30.087 10.697 -47.242 1.00 81.00 335 SER A N 1
ATOM 2634 C CA . SER A 1 335 ? 29.330 9.971 -46.218 1.00 81.00 335 SER A CA 1
ATOM 2635 C C . SER A 1 335 ? 30.215 9.055 -45.361 1.00 81.00 335 SER A C 1
ATOM 2637 O O . SER A 1 335 ? 29.968 8.916 -44.166 1.00 81.00 335 SER A O 1
ATOM 2639 N N . TYR A 1 336 ? 31.277 8.475 -45.934 1.00 81.38 336 TYR A N 1
ATOM 2640 C CA . TYR A 1 336 ? 32.174 7.526 -45.261 1.00 81.38 336 TYR A CA 1
ATOM 2641 C C . TYR A 1 336 ? 33.648 7.873 -45.502 1.00 81.38 336 TYR A C 1
ATOM 2643 O O . TYR A 1 336 ? 34.408 7.141 -46.141 1.00 81.38 336 TYR A O 1
ATOM 2651 N N . SER A 1 337 ? 34.064 9.014 -44.952 1.00 75.69 337 SER A N 1
ATOM 2652 C CA . SER A 1 337 ? 35.391 9.619 -45.152 1.00 75.69 337 SER A CA 1
ATOM 2653 C C . SER A 1 337 ? 36.579 8.698 -44.836 1.00 75.69 337 SER A C 1
ATOM 2655 O O . SER A 1 337 ? 37.612 8.769 -45.509 1.00 75.69 337 SER A O 1
ATOM 2657 N N . TRP A 1 338 ? 36.439 7.799 -43.860 1.00 74.75 338 TRP A N 1
ATOM 2658 C CA . TRP A 1 338 ? 37.466 6.825 -43.478 1.00 74.75 338 TRP A CA 1
ATOM 2659 C C . TRP A 1 338 ? 37.698 5.751 -44.553 1.00 74.75 338 TRP A C 1
ATOM 2661 O O . TRP A 1 338 ? 38.848 5.429 -44.853 1.00 74.75 338 TRP A O 1
ATOM 2671 N N . ILE A 1 339 ? 36.640 5.260 -45.205 1.00 72.75 339 ILE A N 1
ATOM 2672 C CA . ILE A 1 339 ? 36.753 4.331 -46.339 1.00 72.75 339 ILE A CA 1
ATOM 2673 C C . ILE A 1 339 ? 37.155 5.053 -47.621 1.00 72.75 339 ILE A C 1
ATOM 2675 O O . ILE A 1 339 ? 37.986 4.542 -48.374 1.00 72.75 339 ILE A O 1
ATOM 2679 N N . GLY A 1 340 ? 36.631 6.257 -47.856 1.00 71.88 340 GLY A N 1
ATOM 2680 C CA . GLY A 1 340 ? 36.965 7.015 -49.057 1.00 71.88 340 GLY A CA 1
ATOM 2681 C C . GLY A 1 340 ? 38.462 7.299 -49.173 1.00 71.88 340 GLY A C 1
ATOM 2682 O O . GLY A 1 340 ? 39.048 7.149 -50.246 1.00 71.88 340 GLY A O 1
ATOM 2683 N N . ARG A 1 341 ? 39.131 7.598 -48.048 1.00 73.81 341 ARG A N 1
ATOM 2684 C CA . ARG A 1 341 ? 40.595 7.742 -48.021 1.00 73.81 341 ARG A CA 1
ATOM 2685 C C . ARG A 1 341 ? 41.337 6.441 -48.329 1.00 73.81 341 ARG A C 1
ATOM 2687 O O . ARG A 1 341 ? 42.331 6.491 -49.052 1.00 73.81 341 ARG A O 1
ATOM 2694 N N . ALA A 1 342 ? 40.867 5.299 -47.824 1.00 72.94 342 ALA A N 1
ATOM 2695 C CA . ALA A 1 342 ? 41.471 4.000 -48.123 1.00 72.94 342 ALA A CA 1
ATOM 2696 C C . ALA A 1 342 ? 41.347 3.654 -49.617 1.00 72.94 342 ALA A C 1
ATOM 2698 O O . ALA A 1 342 ? 42.317 3.218 -50.232 1.00 72.94 342 ALA A O 1
ATOM 2699 N N . ARG A 1 343 ? 40.194 3.939 -50.231 1.00 70.31 343 ARG A N 1
ATOM 2700 C CA . ARG A 1 343 ? 39.946 3.676 -51.655 1.00 70.31 343 ARG A CA 1
ATOM 2701 C C . ARG A 1 343 ? 40.805 4.550 -52.569 1.00 70.31 343 ARG A C 1
ATOM 2703 O O . ARG A 1 343 ? 41.426 4.026 -53.485 1.00 70.31 343 ARG A O 1
ATOM 2710 N N . ILE A 1 344 ? 40.929 5.847 -52.266 1.00 72.62 344 ILE A N 1
ATOM 2711 C CA . ILE A 1 344 ? 41.827 6.764 -52.994 1.00 72.62 344 ILE A CA 1
ATOM 2712 C C . ILE A 1 344 ? 43.290 6.310 -52.874 1.00 72.62 344 ILE A C 1
ATOM 2714 O O . ILE A 1 344 ? 44.055 6.423 -53.831 1.00 72.62 344 ILE A O 1
ATOM 2718 N N . ALA A 1 345 ? 43.698 5.790 -51.712 1.00 75.12 345 ALA A N 1
ATOM 2719 C CA . ALA A 1 345 ? 45.046 5.260 -51.520 1.00 75.12 345 ALA A CA 1
ATOM 2720 C C . ALA A 1 345 ? 45.296 3.971 -52.327 1.00 75.12 345 ALA A C 1
ATOM 2722 O O . ALA A 1 345 ? 46.401 3.793 -52.836 1.00 75.12 345 ALA A O 1
ATOM 2723 N N . ILE A 1 346 ? 44.292 3.098 -52.464 1.00 71.62 346 ILE A N 1
ATOM 2724 C CA . ILE A 1 346 ? 44.367 1.880 -53.288 1.00 71.62 346 ILE A CA 1
ATOM 2725 C C . ILE A 1 346 ? 44.419 2.240 -54.779 1.00 71.62 346 ILE A C 1
ATOM 2727 O O . ILE A 1 346 ? 45.296 1.748 -55.487 1.00 71.62 346 ILE A O 1
ATOM 2731 N N . ASP A 1 347 ? 43.551 3.149 -55.228 1.00 72.12 347 ASP A N 1
ATOM 2732 C CA . ASP A 1 347 ? 43.472 3.609 -56.620 1.00 72.12 347 ASP A CA 1
ATOM 2733 C C . ASP A 1 347 ? 44.782 4.279 -57.071 1.00 72.12 347 ASP A C 1
ATOM 2735 O O . ASP A 1 347 ? 45.369 3.922 -58.090 1.00 72.12 347 ASP A O 1
ATOM 2739 N N . ARG A 1 348 ? 45.348 5.157 -56.230 1.00 73.69 348 ARG A N 1
ATOM 2740 C CA . ARG A 1 348 ? 46.640 5.812 -56.505 1.00 73.69 348 ARG A CA 1
ATOM 2741 C C . ARG A 1 348 ? 47.833 4.866 -56.543 1.00 73.69 348 ARG A C 1
ATOM 2743 O O . ARG A 1 348 ? 48.836 5.202 -57.167 1.00 73.69 348 ARG A O 1
ATOM 2750 N N . ARG A 1 349 ? 47.780 3.737 -55.831 1.00 73.06 349 ARG A N 1
ATOM 2751 C CA . ARG A 1 349 ? 48.893 2.782 -55.794 1.00 73.06 349 ARG A CA 1
ATOM 2752 C C . ARG A 1 349 ? 48.816 1.737 -56.913 1.00 73.06 349 ARG A C 1
ATOM 2754 O O . ARG A 1 349 ? 49.788 1.018 -57.093 1.00 73.06 349 ARG A O 1
ATOM 2761 N N . GLY A 1 350 ? 47.718 1.656 -57.672 1.00 61.25 350 GLY A N 1
ATOM 2762 C CA . GLY A 1 350 ? 47.620 0.831 -58.885 1.00 61.25 350 GLY A CA 1
ATOM 2763 C C . GLY A 1 350 ? 47.761 -0.686 -58.681 1.00 61.25 350 GLY A C 1
ATOM 2764 O O . GLY A 1 350 ? 47.953 -1.406 -59.654 1.00 61.25 350 GLY A O 1
ATOM 2765 N N . PHE A 1 351 ? 47.683 -1.191 -57.442 1.00 56.97 351 PHE A N 1
ATOM 2766 C CA . PHE A 1 351 ? 47.996 -2.596 -57.133 1.00 56.97 351 PHE A CA 1
ATOM 2767 C C . PHE A 1 351 ? 46.834 -3.586 -57.315 1.00 56.97 351 PHE A C 1
ATOM 2769 O O . PHE A 1 351 ? 47.072 -4.785 -57.208 1.00 56.97 351 PHE A O 1
ATOM 2776 N N . HIS A 1 352 ? 45.604 -3.153 -57.620 1.00 54.94 352 HIS A N 1
ATOM 2777 C CA . HIS A 1 352 ? 44.493 -4.086 -57.856 1.00 54.94 352 HIS A CA 1
ATOM 2778 C C . HIS A 1 352 ? 43.569 -3.656 -58.996 1.00 54.94 352 HIS A C 1
ATOM 2780 O O . HIS A 1 352 ? 43.110 -2.518 -59.060 1.00 54.94 352 HIS A O 1
ATOM 2786 N N . THR A 1 353 ? 43.247 -4.613 -59.869 1.00 52.09 353 THR A N 1
ATOM 2787 C CA . THR A 1 353 ? 42.162 -4.508 -60.844 1.00 52.09 353 THR A CA 1
ATOM 2788 C C . THR A 1 353 ? 40.830 -4.417 -60.098 1.00 52.09 353 THR A C 1
ATOM 2790 O O . THR A 1 353 ? 40.459 -5.291 -59.317 1.00 52.09 353 THR A O 1
ATOM 2793 N N . SER A 1 354 ? 40.078 -3.355 -60.370 1.00 54.41 354 SER A N 1
ATOM 2794 C CA . SER A 1 354 ? 38.762 -3.027 -59.798 1.00 54.41 354 SER A CA 1
ATOM 2795 C C . SER A 1 354 ? 37.657 -4.075 -60.036 1.00 54.41 354 SER A C 1
ATOM 2797 O O . SER A 1 354 ? 36.529 -3.894 -59.587 1.00 54.41 354 SER A O 1
ATOM 2799 N N . TRP A 1 355 ? 37.979 -5.185 -60.703 1.00 51.94 355 TRP A N 1
ATOM 2800 C CA . TRP A 1 355 ? 37.057 -6.247 -61.099 1.00 51.94 355 TRP A CA 1
ATOM 2801 C C . TRP A 1 355 ? 36.858 -7.345 -60.044 1.00 51.94 355 TRP A C 1
ATOM 2803 O O . TRP A 1 355 ? 35.837 -8.023 -60.077 1.00 51.94 355 TRP A O 1
ATOM 2813 N N . HIS A 1 356 ? 37.762 -7.504 -59.072 1.00 52.09 356 HIS A N 1
ATOM 2814 C CA . HIS A 1 356 ? 37.636 -8.571 -58.062 1.00 52.09 356 HIS A CA 1
ATOM 2815 C C . HIS A 1 356 ? 36.641 -8.274 -56.927 1.00 52.09 356 HIS A C 1
ATOM 2817 O O . HIS A 1 356 ? 36.299 -9.176 -56.174 1.00 52.09 356 HIS A O 1
ATOM 2823 N N . LEU A 1 357 ? 36.141 -7.040 -56.812 1.00 48.56 357 LEU A N 1
ATOM 2824 C CA . LEU A 1 357 ? 35.164 -6.640 -55.785 1.00 48.56 357 LEU A CA 1
ATOM 2825 C C . LEU A 1 357 ? 33.698 -6.813 -56.216 1.00 48.56 357 LEU A C 1
ATOM 2827 O O . LEU A 1 357 ? 32.803 -6.582 -55.414 1.00 48.56 357 LEU A O 1
ATOM 2831 N N . ILE A 1 358 ? 33.446 -7.191 -57.472 1.00 50.00 358 ILE A N 1
ATOM 2832 C CA . ILE A 1 358 ? 32.088 -7.376 -58.019 1.00 50.00 358 ILE A CA 1
ATOM 2833 C C . ILE A 1 358 ? 31.683 -8.868 -58.019 1.00 50.00 358 ILE A C 1
ATOM 2835 O O . ILE A 1 358 ? 30.527 -9.189 -58.266 1.00 50.00 358 ILE A O 1
ATOM 2839 N N . GLY A 1 359 ? 32.616 -9.782 -57.721 1.00 47.38 359 GLY A N 1
ATOM 2840 C CA . GLY A 1 359 ? 32.414 -11.233 -57.837 1.00 47.38 359 GLY A CA 1
ATOM 2841 C C . GLY A 1 359 ? 32.637 -12.059 -56.566 1.00 47.38 359 GLY A C 1
ATOM 2842 O O . GLY A 1 359 ? 32.885 -13.253 -56.706 1.00 47.38 359 GLY A O 1
ATOM 2843 N N . ALA A 1 360 ? 32.593 -11.462 -55.370 1.00 35.94 360 ALA A N 1
ATOM 2844 C CA . ALA A 1 360 ? 32.673 -12.179 -54.091 1.00 35.94 360 ALA A CA 1
ATOM 2845 C C . ALA A 1 360 ? 31.471 -11.857 -53.203 1.00 35.94 360 ALA A C 1
ATOM 2847 O O . ALA A 1 360 ? 31.138 -10.651 -53.108 1.00 35.94 360 ALA A O 1
#

Sequence (360 aa):
EEEDSLRTCLEYALQTRPVEERGAYFRRFGDASSSSSSDEEEDDGEDTGKNDTATVDDDDEKEEEVDPPLLGKDEILQIKILYGGECTGQCSRVHTIVQPSSNLTTSSSSDETEKGKQTLQSYITQEWSYHNPGLDHYLQNSSSSSSSSSPLETEEYWKDSPHYRFSTSEALLYLDSKTLLLHNVSVVNVTLTERCLSSGSDQSSASLKTKTSEIFSQIYGMDSAILSQLMYGIKSSKGDYRGGHVQNMETKERWGWDRELLEGFEERRGDFWSWFLIKIGDLFLAILSFFLIMSVTALIVRVLTTSGVVVMFPIFACFRACGLPGADDRILNLSYSWIGRARIAIDRRGFHTSWHLIGA

pLDDT: mean 75.62, std 19.03, range [35.94, 97.94]